Protein AF-0000000074125433 (afdb_homodimer)

Sequence (358 aa):
MEKQSGHEELYNIRRAKKTDCEEIVGMIRGMAVEEDMEDQFKMTAEVLMKDGFESDPPCFSSFVAETKKGNEVVAYTIFVMQYSTWNGKIIYLEDVFVKQNHRNRGLATKLIQKVNEFSVETGCQQFRLACLNWNKNAMRLYKNLGCRDLTEEEQWHMLRFDNDVMHNMYKESKHAEKNMEKQSGHEELYNIRRAKKTDCEEIVGMIRGMAVEEDMEDQFKMTAEVLMKDGFESDPPCFSSFVAETKKGNEVVAYTIFVMQYSTWNGKIIYLEDVFVKQNHRNRGLATKLIQKVNEFSVETGCQQFRLACLNWNKNAMRLYKNLGCRDLTEEEQWHMLRFDNDVMHNMYKESKHAEKN

Structure (mmCIF, N/CA/C/O backbone):
data_AF-0000000074125433-model_v1
#
loop_
_entity.id
_entity.type
_entity.pdbx_description
1 polymer 'Diamine acetyltransferase 2'
#
loop_
_atom_site.group_PDB
_atom_site.id
_atom_site.type_symbol
_atom_site.label_atom_id
_atom_site.label_alt_id
_atom_site.label_comp_id
_atom_site.label_asym_id
_atom_site.label_entity_id
_atom_site.label_seq_id
_atom_site.pdbx_PDB_ins_code
_atom_site.Cartn_x
_atom_site.Cartn_y
_atom_site.Cartn_z
_atom_site.occupancy
_atom_site.B_iso_or_equiv
_atom_site.auth_seq_id
_atom_site.auth_comp_id
_atom_site.auth_asym_id
_atom_site.auth_atom_id
_atom_site.pdbx_PDB_model_num
ATOM 1 N N . MET A 1 1 ? -20.125 19.953 22.891 1 29.53 1 MET A N 1
ATOM 2 C CA . MET A 1 1 ? -20.234 19.703 21.453 1 29.53 1 MET A CA 1
ATOM 3 C C . MET A 1 1 ? -19.969 20.984 20.656 1 29.53 1 MET A C 1
ATOM 5 O O . MET A 1 1 ? -20.203 21.031 19.438 1 29.53 1 MET A O 1
ATOM 9 N N . GLU A 1 2 ? -19.938 22.188 21.375 1 32.84 2 GLU A N 1
ATOM 10 C CA . GLU A 1 2 ? -19.734 23.578 21.031 1 32.84 2 GLU A CA 1
ATOM 11 C C . GLU A 1 2 ? -18.297 23.828 20.562 1 32.84 2 GLU A C 1
ATOM 13 O O . GLU A 1 2 ? -17.938 24.953 20.188 1 32.84 2 GLU A O 1
ATOM 18 N N . LYS A 1 3 ? -17.344 22.938 21.141 1 40 3 LYS A N 1
ATOM 19 C CA . LYS A 1 3 ? -15.914 23.25 21.141 1 40 3 LYS A CA 1
ATOM 20 C C . LYS A 1 3 ? -15.344 23.188 19.719 1 40 3 LYS A C 1
ATOM 22 O O 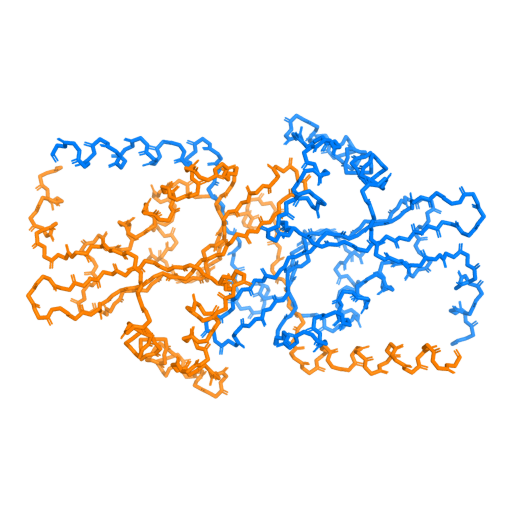. LYS A 1 3 ? -14.141 23.359 19.531 1 40 3 LYS A O 1
ATOM 27 N N . GLN A 1 4 ? -15.742 22.406 18.828 1 42.09 4 GLN A N 1
ATOM 28 C CA . GLN A 1 4 ? -15.203 22.188 17.5 1 42.09 4 GLN A CA 1
ATOM 29 C C . GLN A 1 4 ? -15.312 23.453 16.641 1 42.09 4 GLN A C 1
ATOM 31 O O . GLN A 1 4 ? -14.789 23.516 15.531 1 42.09 4 GLN A O 1
ATOM 36 N N . SER A 1 5 ? -16.109 24.375 16.922 1 44.81 5 SER A N 1
ATOM 37 C CA . SER A 1 5 ? -16.578 25.484 16.109 1 44.81 5 SER A CA 1
ATOM 38 C C . SER A 1 5 ? -15.492 26.531 15.922 1 44.81 5 SER A C 1
ATOM 40 O O . SER A 1 5 ? -15.406 27.172 14.875 1 44.81 5 SER A O 1
ATOM 42 N N . GLY A 1 6 ? -14.766 26.766 16.984 1 47.84 6 GLY A N 1
ATOM 43 C CA . GLY A 1 6 ? -13.977 27.984 16.969 1 47.84 6 GLY A CA 1
ATOM 44 C C . GLY A 1 6 ? -12.719 27.875 16.125 1 47.84 6 GLY A C 1
ATOM 45 O O . GLY A 1 6 ? -12.203 28.891 15.648 1 47.84 6 GLY A O 1
ATOM 46 N N . HIS A 1 7 ? -12.016 26.75 16.078 1 54.84 7 HIS A N 1
ATOM 47 C CA . HIS A 1 7 ? -10.734 26.641 15.391 1 54.84 7 HIS A CA 1
ATOM 48 C C . HIS A 1 7 ? -10.938 26.438 13.891 1 54.84 7 HIS A C 1
ATOM 50 O O . HIS A 1 7 ? -9.977 26.484 13.117 1 54.84 7 HIS A O 1
ATOM 56 N N . GLU A 1 8 ? -12.109 25.922 13.469 1 56.62 8 GLU A N 1
ATOM 57 C CA . GLU A 1 8 ? -12.383 25.719 12.047 1 56.62 8 GLU A CA 1
ATOM 58 C C . GLU A 1 8 ? -12.086 26.969 11.234 1 56.62 8 GLU A C 1
ATOM 60 O O . GLU A 1 8 ? -11.711 26.875 10.062 1 56.62 8 GLU A O 1
ATOM 65 N N . GLU A 1 9 ? -12 28 11.961 1 63.94 9 GLU A N 1
ATOM 66 C CA . GLU A 1 9 ? -11.828 29.281 11.281 1 63.94 9 GLU A CA 1
ATOM 67 C C . GLU A 1 9 ? -10.352 29.625 11.102 1 63.94 9 GLU A C 1
ATOM 69 O O . GLU A 1 9 ? -10.016 30.656 10.508 1 63.94 9 GLU A O 1
ATOM 74 N N . LEU A 1 10 ? -9.477 28.641 11.391 1 86.56 10 LEU A N 1
ATOM 75 C CA . LEU A 1 10 ? -8.086 29.078 11.414 1 86.56 10 LEU A CA 1
ATOM 76 C C . LEU A 1 10 ? -7.301 28.453 10.266 1 86.56 10 LEU A C 1
ATOM 78 O O . LEU A 1 10 ? -6.262 28.984 9.859 1 86.56 10 LEU A O 1
ATOM 82 N N . TYR A 1 11 ? -7.895 27.438 9.656 1 94.88 11 TYR A N 1
ATOM 83 C CA . TYR A 1 11 ? -7.117 26.703 8.656 1 94.88 11 TYR A CA 1
ATOM 84 C C . TYR A 1 11 ? -7.926 26.516 7.383 1 94.88 11 TYR A C 1
ATOM 86 O O . TYR A 1 11 ? -9.156 26.484 7.418 1 94.88 11 TYR A O 1
ATOM 94 N N . ASN A 1 12 ? -7.281 26.484 6.258 1 95.56 12 ASN A N 1
ATOM 95 C CA . ASN A 1 12 ? -7.836 26.094 4.969 1 95.56 12 ASN A CA 1
ATOM 96 C C . ASN A 1 12 ? -7.258 24.766 4.492 1 95.56 12 ASN A C 1
ATOM 98 O O . ASN A 1 12 ? -6.043 24.625 4.359 1 95.56 12 ASN A O 1
ATOM 102 N N . ILE A 1 13 ? -8.148 23.781 4.285 1 96.81 13 ILE A N 1
ATOM 103 C CA . ILE A 1 13 ? -7.715 22.484 3.762 1 96.81 13 ILE A CA 1
ATOM 104 C C . ILE A 1 13 ? -7.945 22.438 2.254 1 96.81 13 ILE A C 1
ATOM 106 O O . ILE A 1 13 ? -9.055 22.719 1.779 1 96.81 13 ILE A O 1
ATOM 110 N N . ARG A 1 14 ? -6.934 22.078 1.534 1 97.5 14 ARG A N 1
ATOM 111 C CA . ARG A 1 14 ? -7 22.062 0.077 1 9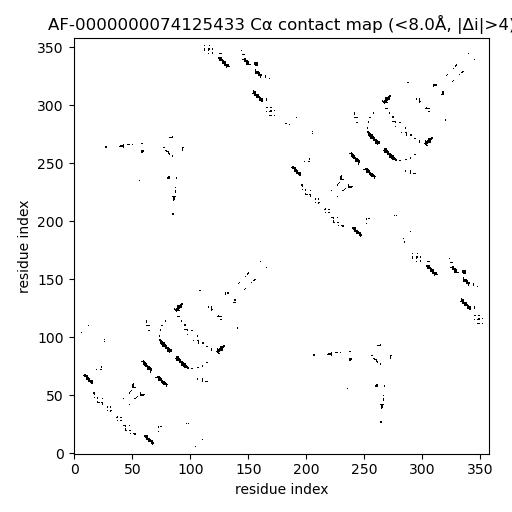7.5 14 ARG A CA 1
ATOM 112 C C . ARG A 1 14 ? -6.074 21 -0.504 1 97.5 14 ARG A C 1
ATOM 114 O O . ARG A 1 14 ? -5.23 20.453 0.205 1 97.5 14 ARG A O 1
ATOM 121 N N . ARG A 1 15 ? -6.266 20.719 -1.8 1 98.38 15 ARG A N 1
ATOM 122 C CA . ARG A 1 15 ? -5.297 19.875 -2.498 1 98.38 15 ARG A CA 1
ATOM 123 C C . ARG A 1 15 ? -3.916 20.516 -2.506 1 98.38 15 ARG A C 1
ATOM 125 O O . ARG A 1 15 ? -3.797 21.734 -2.643 1 98.38 15 ARG A O 1
ATOM 132 N N . ALA A 1 16 ? -2.943 19.719 -2.367 1 98.62 16 ALA A N 1
ATOM 133 C CA . ALA A 1 16 ? -1.576 20.219 -2.447 1 98.62 16 ALA A CA 1
ATOM 134 C C . ALA A 1 16 ? -1.232 20.656 -3.871 1 98.62 16 ALA A C 1
ATOM 136 O O . ALA A 1 16 ? -1.807 20.141 -4.836 1 98.62 16 ALA A O 1
ATOM 137 N N . LYS A 1 17 ? -0.364 21.625 -3.967 1 97.75 17 LYS A N 1
ATOM 138 C CA . LYS A 1 17 ? 0.191 22.062 -5.246 1 97.75 17 LYS A CA 1
ATOM 139 C C . LYS A 1 17 ? 1.713 21.953 -5.25 1 97.75 17 LYS A C 1
ATOM 141 O O . LYS A 1 17 ? 2.33 21.75 -4.203 1 97.75 17 LYS A O 1
ATOM 146 N N . LYS A 1 18 ? 2.221 22.047 -6.453 1 97.56 18 LYS A N 1
ATOM 147 C CA . LYS A 1 18 ? 3.66 21.922 -6.656 1 97.56 18 LYS A CA 1
ATOM 148 C C . LYS A 1 18 ? 4.434 22.875 -5.746 1 97.56 18 LYS A C 1
ATOM 150 O O . LYS A 1 18 ? 5.512 22.531 -5.254 1 97.56 18 LYS A O 1
ATOM 155 N N . THR A 1 19 ? 3.918 24 -5.465 1 97.12 19 THR A N 1
ATOM 156 C CA . THR A 1 19 ? 4.602 25.031 -4.691 1 97.12 19 THR A CA 1
ATOM 157 C C . THR A 1 19 ? 4.617 24.672 -3.209 1 97.12 19 THR A C 1
ATOM 159 O O . THR A 1 19 ? 5.328 25.297 -2.422 1 97.12 19 THR A O 1
ATOM 162 N N . ASP A 1 20 ? 3.889 23.656 -2.793 1 98.25 20 ASP A N 1
ATOM 163 C CA . ASP A 1 20 ? 3.84 23.25 -1.394 1 98.25 20 ASP A CA 1
ATOM 164 C C . ASP A 1 20 ? 4.965 22.281 -1.067 1 98.25 20 ASP A C 1
ATOM 166 O O . ASP A 1 20 ? 5.215 21.969 0.102 1 98.25 20 ASP A O 1
ATOM 170 N N . CYS A 1 21 ? 5.691 21.797 -2.088 1 98.25 21 CYS A N 1
ATOM 171 C CA . CYS A 1 21 ? 6.59 20.672 -1.929 1 98.25 21 CYS A CA 1
ATOM 172 C C . CYS A 1 21 ? 7.734 21 -0.981 1 98.25 21 CYS A C 1
ATOM 174 O O . CYS A 1 21 ? 8.164 20.156 -0.196 1 98.25 21 CYS A O 1
ATOM 176 N N . GLU A 1 22 ? 8.227 22.203 -0.999 1 97.94 22 GLU A N 1
ATOM 177 C CA . GLU A 1 22 ? 9.312 22.594 -0.099 1 97.94 22 GLU A CA 1
ATOM 178 C C . GLU A 1 22 ? 8.867 22.516 1.359 1 97.94 22 GLU A C 1
ATOM 180 O O . GLU A 1 22 ? 9.602 22.016 2.211 1 97.94 22 GLU A O 1
ATOM 185 N N . GLU A 1 23 ? 7.703 23.016 1.646 1 97.69 23 GLU A N 1
ATOM 186 C CA . GLU A 1 23 ? 7.195 23 3.014 1 97.69 23 GLU A CA 1
ATOM 187 C C . GLU A 1 23 ? 6.891 21.578 3.473 1 97.69 23 GLU A C 1
ATOM 189 O O . GLU A 1 23 ? 7.16 21.219 4.621 1 97.69 23 GLU A O 1
ATOM 194 N N . ILE A 1 24 ? 6.344 20.766 2.57 1 98.25 24 ILE A N 1
ATOM 195 C CA . ILE A 1 24 ? 6.027 19.391 2.898 1 98.25 24 ILE A CA 1
ATOM 196 C C . ILE A 1 24 ? 7.309 18.625 3.234 1 98.25 24 ILE A C 1
ATOM 198 O O . ILE A 1 24 ? 7.406 18 4.289 1 98.25 24 ILE A O 1
ATOM 202 N N . VAL A 1 25 ? 8.328 18.781 2.395 1 98 25 VAL A N 1
ATOM 203 C CA . VAL A 1 25 ? 9.578 18.078 2.613 1 98 25 VAL A CA 1
ATOM 204 C C . VAL A 1 25 ? 10.25 18.594 3.885 1 98 25 VAL A C 1
ATOM 206 O O . VAL A 1 25 ? 10.875 17.828 4.621 1 98 25 VAL A O 1
ATOM 209 N N . GLY A 1 26 ? 10.117 19.891 4.137 1 96.94 26 GLY A N 1
ATOM 210 C CA . GLY A 1 26 ? 10.633 20.453 5.379 1 96.94 26 GLY A CA 1
ATOM 211 C C . GLY A 1 26 ? 10.031 19.797 6.613 1 96.94 26 GLY A C 1
ATOM 212 O O . GLY A 1 26 ? 10.742 19.531 7.582 1 96.94 26 GLY A O 1
ATOM 213 N N . MET A 1 27 ? 8.781 19.547 6.602 1 97.19 27 MET A N 1
ATOM 214 C CA . MET A 1 27 ? 8.102 18.906 7.715 1 97.19 27 MET A CA 1
ATOM 215 C C . MET A 1 27 ? 8.539 17.438 7.844 1 97.19 27 MET A C 1
ATOM 217 O O . MET A 1 27 ? 8.781 16.953 8.953 1 97.19 27 MET A O 1
ATOM 221 N N . ILE A 1 28 ? 8.68 16.719 6.715 1 96.5 28 ILE A N 1
ATOM 222 C CA . ILE A 1 28 ? 9.125 15.336 6.73 1 96.5 28 ILE A CA 1
ATOM 223 C C . ILE A 1 28 ? 10.539 15.258 7.312 1 96.5 28 ILE A C 1
ATOM 225 O O . ILE A 1 28 ? 10.812 14.422 8.18 1 96.5 28 ILE A O 1
ATOM 229 N N . ARG A 1 29 ? 11.359 16.141 6.887 1 94.75 29 ARG A N 1
ATOM 230 C CA . ARG A 1 29 ? 12.734 16.188 7.363 1 94.75 29 ARG A CA 1
ATOM 231 C C . ARG A 1 29 ? 12.789 16.484 8.859 1 94.75 29 ARG A C 1
ATOM 233 O O . ARG A 1 29 ? 13.594 15.898 9.586 1 94.75 29 ARG A O 1
ATOM 240 N N . GLY A 1 30 ? 11.992 17.422 9.258 1 92.62 30 GLY A N 1
ATOM 241 C CA . GLY A 1 30 ? 11.93 17.75 10.68 1 92.62 30 GLY A CA 1
ATOM 242 C C . GLY A 1 30 ? 11.562 16.547 11.539 1 92.62 30 GLY A C 1
ATOM 243 O O . GLY A 1 30 ? 12.133 16.359 12.617 1 92.62 30 GLY A O 1
ATOM 244 N N . MET A 1 31 ? 10.625 15.75 11.07 1 90.12 31 MET A N 1
ATOM 245 C CA . MET A 1 31 ? 10.234 14.523 11.758 1 90.12 31 MET A CA 1
ATOM 246 C C . MET A 1 31 ? 11.398 13.539 11.82 1 90.12 31 MET A C 1
ATOM 248 O O . MET A 1 31 ? 11.656 12.938 12.859 1 90.12 31 MET A O 1
ATOM 252 N N . ALA A 1 32 ? 12.109 13.375 10.664 1 89.25 32 ALA A N 1
ATOM 253 C CA . ALA A 1 32 ? 13.25 12.461 10.586 1 89.25 32 ALA A CA 1
ATOM 254 C C . ALA A 1 32 ? 14.352 12.867 11.562 1 89.25 32 ALA A C 1
ATOM 256 O O . ALA A 1 32 ? 14.969 12.016 12.203 1 89.25 32 ALA A O 1
ATOM 257 N N . VAL A 1 33 ? 14.57 14.125 11.719 1 89.44 33 VAL A N 1
ATOM 258 C CA . VAL A 1 33 ? 15.602 14.664 12.602 1 89.44 33 VAL A CA 1
ATOM 259 C C . VAL A 1 33 ? 15.227 14.406 14.062 1 89.44 33 VAL A C 1
ATOM 261 O O . VAL A 1 33 ? 16.047 13.945 14.852 1 89.44 33 VAL A O 1
ATOM 264 N N . GLU A 1 34 ? 13.977 14.695 14.352 1 87.38 34 GLU A N 1
ATOM 265 C CA . GLU A 1 34 ? 13.492 14.484 15.719 1 87.38 34 GLU A CA 1
ATOM 266 C C . GLU A 1 34 ? 13.609 13.016 16.125 1 87.38 34 GLU A C 1
ATOM 268 O O . GLU A 1 34 ? 13.836 12.711 17.297 1 87.38 34 GLU A O 1
ATOM 273 N N . GLU A 1 35 ? 13.477 12.133 15.188 1 85.38 35 GLU A N 1
ATOM 274 C CA . GLU A 1 35 ? 13.5 10.695 15.469 1 85.38 35 GLU A CA 1
ATOM 275 C C . GLU A 1 35 ? 14.898 10.117 15.273 1 85.38 35 GLU A C 1
ATOM 277 O O . GLU A 1 35 ? 15.078 8.898 15.328 1 85.38 35 GLU A O 1
ATOM 282 N N . ASP A 1 36 ? 15.922 10.938 14.969 1 85.69 36 ASP A N 1
ATOM 283 C CA . ASP A 1 36 ? 17.312 10.555 14.742 1 85.69 36 ASP A CA 1
ATOM 284 C C . ASP A 1 36 ? 17.438 9.586 13.562 1 85.69 36 ASP A C 1
ATOM 286 O O . ASP A 1 36 ? 18.109 8.562 13.664 1 85.69 36 ASP A O 1
ATOM 290 N N . MET A 1 37 ? 16.641 9.82 12.547 1 85.38 37 MET A N 1
ATOM 291 C CA . MET A 1 37 ? 16.641 8.969 11.367 1 85.38 37 MET A CA 1
ATOM 292 C C . MET A 1 37 ? 16.969 9.773 10.109 1 85.38 37 MET A C 1
ATOM 294 O O . MET A 1 37 ? 16.547 9.422 9.016 1 85.38 37 MET A O 1
ATOM 298 N N . GLU A 1 38 ? 17.672 10.836 10.289 1 83.88 38 GLU A N 1
ATOM 299 C CA . GLU A 1 38 ? 17.953 11.727 9.172 1 83.88 38 GLU A CA 1
ATOM 300 C C . GLU A 1 38 ? 18.812 11.023 8.117 1 83.88 38 GLU A C 1
ATOM 302 O O . GLU A 1 38 ? 18.703 11.32 6.926 1 83.88 38 GLU A O 1
ATOM 307 N N . ASP A 1 39 ? 19.562 10.117 8.516 1 83.19 39 ASP A N 1
ATOM 308 C CA . ASP A 1 39 ? 20.453 9.406 7.602 1 83.19 39 ASP A CA 1
ATOM 309 C C . ASP A 1 39 ? 19.672 8.539 6.629 1 83.19 39 ASP A C 1
ATOM 311 O O . ASP A 1 39 ? 20.141 8.227 5.535 1 83.19 39 ASP A O 1
ATOM 315 N N . GLN A 1 40 ? 18.5 8.219 7.008 1 81.06 40 GLN A N 1
ATOM 316 C CA . GLN A 1 40 ? 17.672 7.348 6.188 1 81.06 40 GLN A CA 1
ATOM 317 C C . GLN A 1 40 ? 16.734 8.156 5.297 1 81.06 40 GLN A C 1
ATOM 319 O O . GLN A 1 40 ? 16.078 7.602 4.414 1 81.06 40 GLN A O 1
ATOM 324 N N . PHE A 1 41 ? 16.75 9.453 5.508 1 86.69 41 PHE A N 1
ATOM 325 C CA . PHE A 1 41 ? 15.859 10.352 4.773 1 86.69 41 PHE A CA 1
ATOM 326 C C . PHE A 1 41 ? 16.5 10.789 3.459 1 86.69 41 PHE A C 1
ATOM 328 O O . PHE A 1 41 ? 17.562 11.414 3.455 1 86.69 41 PHE A O 1
ATOM 335 N N . LYS A 1 42 ? 15.883 10.484 2.334 1 89.19 42 LYS A N 1
ATOM 336 C CA . LYS A 1 42 ? 16.484 10.734 1.031 1 89.19 42 LYS A CA 1
ATOM 337 C C . LYS A 1 42 ? 15.602 11.648 0.183 1 89.19 42 LYS A C 1
ATOM 339 O O . LYS A 1 42 ? 16.016 12.094 -0.89 1 89.19 42 LYS A O 1
ATOM 344 N N . MET A 1 43 ? 14.57 12.125 0.696 1 94.69 43 MET A N 1
ATOM 345 C CA . MET A 1 43 ? 13.602 12.875 -0.096 1 94.69 43 MET A CA 1
ATOM 346 C C . MET A 1 43 ? 14.031 14.336 -0.232 1 94.69 43 MET A C 1
ATOM 348 O O . MET A 1 43 ? 14.516 14.938 0.727 1 94.69 43 MET A O 1
ATOM 352 N N . THR A 1 44 ? 13.82 14.852 -1.427 1 96.06 44 THR A N 1
ATOM 353 C CA . THR A 1 44 ? 13.992 16.281 -1.687 1 96.06 44 THR A CA 1
ATOM 354 C C . THR A 1 44 ? 12.719 16.875 -2.271 1 96.06 44 THR A C 1
ATOM 356 O O . THR A 1 44 ? 11.852 16.156 -2.76 1 96.06 44 THR A O 1
ATOM 359 N N . ALA A 1 45 ? 12.688 18.172 -2.158 1 97.62 45 ALA A N 1
ATOM 360 C CA . ALA A 1 45 ? 11.539 18.859 -2.744 1 97.62 45 ALA A CA 1
ATOM 361 C C . ALA A 1 45 ? 11.445 18.594 -4.242 1 97.62 45 ALA A C 1
ATOM 363 O O . ALA A 1 45 ? 10.352 18.453 -4.793 1 97.62 45 ALA A O 1
ATOM 364 N N . GLU A 1 46 ? 12.523 18.469 -4.879 1 97.56 46 GLU A N 1
ATOM 365 C CA . GLU A 1 46 ? 12.562 18.234 -6.32 1 97.56 46 GLU A CA 1
ATOM 366 C C . GLU A 1 46 ? 11.977 16.875 -6.668 1 97.56 46 GLU A C 1
ATOM 368 O O . GLU A 1 46 ? 11.195 16.75 -7.617 1 97.56 46 GLU A O 1
ATOM 373 N N . VAL A 1 47 ? 12.328 15.914 -5.941 1 97.12 47 VAL A N 1
ATOM 374 C CA . VAL A 1 47 ? 11.836 14.562 -6.191 1 97.12 47 VAL A CA 1
ATOM 375 C C . VAL A 1 47 ? 10.336 14.5 -5.914 1 97.12 47 VAL A C 1
ATOM 377 O O . VAL A 1 47 ? 9.578 13.93 -6.703 1 97.12 47 VAL A O 1
ATOM 380 N N . LEU A 1 48 ? 9.953 15.117 -4.793 1 98.25 48 LEU A N 1
ATOM 381 C CA . LEU A 1 48 ? 8.539 15.141 -4.449 1 98.25 48 LEU A CA 1
ATOM 382 C C . LEU A 1 48 ? 7.727 15.844 -5.531 1 98.25 48 LEU A C 1
ATOM 384 O O . LEU A 1 48 ? 6.652 15.375 -5.918 1 98.25 48 LEU A O 1
ATOM 388 N N . MET A 1 49 ? 8.281 16.922 -5.988 1 98.19 49 MET A N 1
ATOM 389 C CA . MET A 1 49 ? 7.625 17.703 -7.031 1 98.19 49 MET A CA 1
ATOM 390 C C . MET A 1 49 ? 7.496 16.906 -8.32 1 98.19 49 MET A C 1
ATOM 392 O O . MET A 1 49 ? 6.422 16.859 -8.93 1 98.19 49 MET A O 1
ATOM 396 N N . LYS A 1 50 ? 8.5 16.312 -8.703 1 97.69 50 LYS A N 1
ATOM 397 C CA . LYS A 1 50 ? 8.508 15.5 -9.922 1 97.69 50 LYS A CA 1
ATOM 398 C C . LYS A 1 50 ? 7.512 14.352 -9.828 1 97.69 50 LYS A C 1
ATOM 400 O O . LYS A 1 50 ? 6.695 14.156 -10.734 1 97.69 50 LYS A O 1
ATOM 405 N N . ASP A 1 51 ? 7.547 13.648 -8.773 1 97.62 51 ASP A N 1
ATOM 406 C CA . ASP A 1 51 ? 6.73 12.445 -8.602 1 97.62 51 ASP A CA 1
ATOM 407 C C . ASP A 1 51 ? 5.258 12.805 -8.422 1 97.62 51 ASP A C 1
ATOM 409 O O . ASP A 1 51 ? 4.379 12.102 -8.922 1 97.62 51 ASP A O 1
ATOM 413 N N . GLY A 1 52 ? 5.004 13.852 -7.742 1 98 52 GLY A N 1
ATOM 414 C CA . GLY A 1 52 ? 3.637 14.156 -7.355 1 98 52 GLY A CA 1
ATOM 415 C C . GLY A 1 52 ? 2.938 15.094 -8.32 1 98 52 GLY A C 1
ATOM 416 O O . GLY A 1 52 ? 1.708 15.086 -8.422 1 98 52 GLY A O 1
ATOM 417 N N . PHE A 1 53 ? 3.76 15.922 -9.078 1 98.19 53 PHE A N 1
ATOM 418 C CA . PHE A 1 53 ? 3.088 17.016 -9.766 1 98.19 53 PHE A CA 1
ATOM 419 C C . PHE A 1 53 ? 3.576 17.141 -11.203 1 98.19 53 PHE A C 1
ATOM 421 O O . PHE A 1 53 ? 3.008 17.891 -12 1 98.19 53 PHE A O 1
ATOM 428 N N . GLU A 1 54 ? 4.555 16.406 -11.523 1 97.38 54 GLU A N 1
ATOM 429 C CA . GLU A 1 54 ? 5.07 16.484 -12.891 1 97.38 54 GLU A CA 1
ATOM 430 C C . GLU A 1 54 ? 4.98 15.125 -13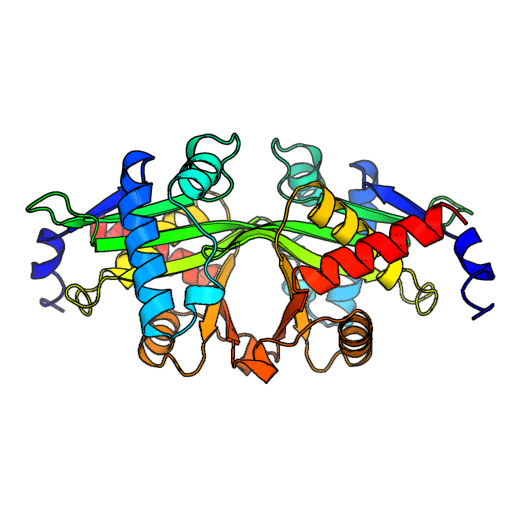.578 1 97.38 54 GLU A C 1
ATOM 432 O O . GLU A 1 54 ? 5.348 14.992 -14.75 1 97.38 54 GLU A O 1
ATOM 437 N N . SER A 1 55 ? 4.625 14.164 -12.898 1 95.38 55 SER A N 1
ATOM 438 C CA . SER A 1 55 ? 4.383 12.844 -13.469 1 95.38 55 SER A CA 1
ATOM 439 C C . SER A 1 55 ? 2.908 12.648 -13.805 1 95.38 55 SER A C 1
ATOM 441 O O . SER A 1 55 ? 2.035 13.203 -13.133 1 95.38 55 SER A O 1
ATOM 443 N N . ASP A 1 56 ? 2.67 11.859 -14.867 1 93.88 56 ASP A N 1
ATOM 444 C CA . ASP A 1 56 ? 1.311 11.516 -15.273 1 93.88 56 ASP A CA 1
ATOM 445 C C . ASP A 1 56 ? 1.171 10.016 -15.508 1 93.88 56 ASP A C 1
ATOM 447 O O . ASP A 1 56 ? 1.744 9.477 -16.453 1 93.88 56 ASP A O 1
ATOM 451 N N . PRO A 1 57 ? 0.395 9.352 -14.734 1 94.69 57 PRO A N 1
ATOM 452 C CA . PRO A 1 57 ? -0.315 9.867 -13.562 1 94.69 57 PRO A CA 1
ATOM 453 C C . PRO A 1 57 ? 0.622 10.203 -12.406 1 94.69 57 PRO A C 1
ATOM 455 O O . PRO A 1 57 ? 1.764 9.734 -12.375 1 94.69 57 PRO A O 1
ATOM 458 N N . PRO A 1 58 ? 0.149 11.07 -11.438 1 97.38 58 PRO A N 1
ATOM 459 C CA . PRO A 1 58 ? 0.979 11.336 -10.266 1 97.38 58 PRO A CA 1
ATOM 460 C C . PRO A 1 58 ? 1.239 10.086 -9.422 1 97.38 58 PRO A C 1
ATOM 462 O O . PRO A 1 58 ? 0.365 9.227 -9.312 1 97.38 58 PRO A O 1
ATOM 465 N N . CYS A 1 59 ? 2.387 10.07 -8.75 1 97.62 59 CYS A N 1
ATOM 466 C CA . CYS A 1 59 ? 2.773 8.914 -7.945 1 97.62 59 CYS A CA 1
ATOM 467 C C . CYS A 1 59 ? 2.039 8.906 -6.613 1 97.62 59 CYS A C 1
ATOM 469 O O . CYS A 1 59 ? 2.002 7.879 -5.926 1 97.62 59 CYS A O 1
ATOM 471 N N . PHE A 1 60 ? 1.526 10.07 -6.281 1 98.5 60 PHE A N 1
ATOM 472 C CA . PHE A 1 60 ? 0.763 10.188 -5.047 1 98.5 60 PHE A CA 1
ATOM 473 C C . PHE A 1 60 ? -0.201 11.367 -5.117 1 98.5 60 PHE A C 1
ATOM 475 O O . PHE A 1 60 ? -0.133 12.172 -6.043 1 98.5 60 PHE A O 1
ATOM 482 N N . SER A 1 61 ? -1.114 11.414 -4.168 1 98.5 61 SER A N 1
ATOM 483 C CA . SER A 1 61 ? -1.979 12.57 -3.938 1 98.5 61 SER A CA 1
ATOM 484 C C . SER A 1 61 ? -1.759 13.156 -2.549 1 98.5 61 SER A C 1
ATOM 486 O O . SER A 1 61 ? -1.117 12.531 -1.7 1 98.5 61 SER A O 1
ATOM 488 N N . SER A 1 62 ? -2.217 14.422 -2.41 1 98.81 62 SER A N 1
ATOM 489 C CA . SER A 1 62 ? -1.927 15.094 -1.15 1 98.81 62 SER A CA 1
ATOM 490 C C . SER A 1 62 ? -2.928 16.219 -0.882 1 98.81 62 SER A C 1
ATOM 492 O O . SER A 1 62 ? -3.305 16.953 -1.798 1 98.81 62 SER A O 1
ATOM 494 N N . PHE A 1 63 ? -3.387 16.25 0.359 1 98.81 63 PHE A N 1
ATOM 495 C CA . PHE A 1 63 ? -4.043 17.422 0.906 1 98.81 63 PHE A CA 1
ATOM 496 C C . PHE A 1 63 ? -3.133 18.141 1.898 1 98.81 63 PHE A C 1
ATOM 498 O O . PHE A 1 63 ? -2.312 17.5 2.564 1 98.81 63 PHE A O 1
ATOM 505 N N . VAL A 1 64 ? -3.318 19.469 2.002 1 98.62 64 VAL A N 1
ATOM 506 C CA . VAL A 1 64 ? -2.588 20.25 2.994 1 98.62 64 VAL A CA 1
ATOM 507 C C . VAL A 1 64 ? -3.557 21.141 3.766 1 98.62 64 VAL A C 1
ATOM 509 O O . VAL A 1 64 ? -4.672 21.406 3.305 1 98.62 64 VAL A O 1
ATOM 512 N N . ALA A 1 65 ? -3.129 21.484 4.957 1 98.12 65 ALA A N 1
ATOM 513 C CA . ALA A 1 65 ? -3.773 22.547 5.723 1 98.12 65 ALA A CA 1
ATOM 514 C C . ALA A 1 65 ? -2.873 23.766 5.82 1 98.12 65 ALA A C 1
ATOM 516 O O . ALA A 1 65 ? -1.695 23.656 6.172 1 98.12 65 ALA A O 1
ATOM 517 N N . GLU A 1 66 ? -3.395 24.875 5.477 1 97.31 66 GLU A N 1
ATOM 518 C CA . GLU A 1 66 ? -2.666 26.125 5.609 1 97.31 66 GLU A CA 1
ATOM 519 C C . GLU A 1 66 ? -3.377 27.078 6.566 1 97.31 66 GLU A C 1
ATOM 521 O O . GLU A 1 66 ? -4.605 27.062 6.672 1 97.31 66 GLU A O 1
ATOM 526 N N . THR A 1 67 ? -2.537 27.906 7.266 1 95.38 67 THR A N 1
ATOM 527 C CA . THR A 1 67 ? -3.123 28.922 8.117 1 95.38 67 THR A CA 1
ATOM 528 C C . THR A 1 67 ? -3.799 30 7.285 1 95.38 67 THR A C 1
ATOM 530 O O . THR A 1 67 ? -3.287 30.391 6.23 1 95.38 67 THR A O 1
ATOM 533 N N . LYS A 1 68 ? -4.961 30.344 7.746 1 90.94 68 LYS A N 1
ATOM 534 C CA . LYS A 1 68 ? -5.66 31.391 7.02 1 90.94 68 LYS A CA 1
ATOM 535 C C . LYS A 1 68 ? -4.871 32.688 7.059 1 90.94 68 LYS A C 1
ATOM 537 O O . LYS A 1 68 ? -4.82 33.438 6.066 1 90.94 68 LYS A O 1
ATOM 542 N N . LYS A 1 69 ? -4.297 32.812 8.234 1 84.56 69 LYS A N 1
ATOM 543 C CA . LYS A 1 69 ? -3.434 34 8.383 1 84.56 69 LYS A CA 1
ATOM 544 C C . LYS A 1 69 ? -1.995 33.656 7.992 1 84.56 69 LYS A C 1
ATOM 546 O O . LYS A 1 69 ? -1.392 32.75 8.555 1 84.56 69 LYS A O 1
ATOM 551 N N . GLY A 1 70 ? -1.38 34.062 6.789 1 83.25 70 GLY A N 1
ATOM 552 C CA . GLY A 1 70 ? 0.014 33.875 6.418 1 83.25 70 GLY A CA 1
ATOM 553 C C . GLY A 1 70 ? 0.203 32.906 5.277 1 83.25 70 GLY A C 1
ATOM 554 O O . GLY A 1 70 ? 1.274 32.844 4.672 1 83.25 70 GLY A O 1
ATOM 555 N N . ASN A 1 71 ? -0.718 32 5.145 1 87.19 71 ASN A N 1
ATOM 556 C CA . ASN A 1 71 ? -0.693 31.047 4.039 1 87.19 71 ASN A CA 1
ATOM 557 C C . ASN A 1 71 ? 0.439 30.047 4.199 1 87.19 71 ASN A C 1
ATOM 559 O O . ASN A 1 71 ? 1.114 29.703 3.227 1 87.19 71 ASN A O 1
ATOM 563 N N . GLU A 1 72 ? 0.703 29.719 5.469 1 94.06 72 GLU A N 1
ATOM 564 C CA . GLU A 1 72 ? 1.725 28.719 5.777 1 94.06 72 GLU A CA 1
ATOM 565 C C . GLU A 1 72 ? 1.126 27.312 5.84 1 94.06 72 GLU A C 1
ATOM 567 O O . GLU A 1 72 ? 0.111 27.094 6.504 1 94.06 72 GLU A O 1
ATOM 572 N N . VAL A 1 73 ? 1.745 26.406 5.113 1 97.81 73 VAL A N 1
ATOM 573 C CA . VAL A 1 73 ? 1.326 25.016 5.199 1 97.81 73 VAL A CA 1
ATOM 574 C C . VAL A 1 73 ? 1.808 24.406 6.52 1 97.81 73 VAL A C 1
ATOM 576 O O . VAL A 1 73 ? 3.008 24.406 6.809 1 97.81 73 VAL A O 1
ATOM 579 N N . VAL A 1 74 ? 0.855 23.891 7.328 1 97.56 74 VAL A N 1
ATOM 580 C CA . VAL A 1 74 ? 1.213 23.469 8.68 1 97.56 74 VAL A CA 1
ATOM 581 C C . VAL A 1 74 ? 0.9 21.984 8.852 1 97.56 74 VAL A C 1
ATOM 583 O O . VAL A 1 74 ? 1.198 21.391 9.891 1 97.56 74 VAL A O 1
ATOM 586 N N . ALA A 1 75 ? 0.271 21.359 7.863 1 98.44 75 ALA A N 1
ATOM 587 C CA . ALA A 1 75 ? -0.07 19.938 7.883 1 98.44 75 ALA A CA 1
ATOM 588 C C . ALA A 1 75 ? -0.206 19.391 6.465 1 98.44 75 ALA A C 1
ATOM 590 O O . ALA A 1 75 ? -0.453 20.141 5.52 1 98.44 75 ALA A O 1
ATOM 591 N N . TYR A 1 76 ? 0.014 18.062 6.324 1 98.75 76 TYR A N 1
ATOM 592 C CA . TYR A 1 76 ? -0.118 17.453 5 1 98.75 76 TYR A CA 1
ATOM 593 C C . TYR A 1 76 ? -0.526 15.992 5.105 1 98.75 76 TYR A C 1
ATOM 595 O O . TYR A 1 76 ? -0.451 15.398 6.184 1 98.75 76 TYR A O 1
ATOM 603 N N . THR A 1 77 ? -0.996 15.484 4.031 1 98.81 77 THR A N 1
ATOM 604 C CA . THR A 1 77 ? -1.146 14.055 3.812 1 98.81 77 THR A CA 1
ATOM 605 C C . THR A 1 77 ? -0.403 13.617 2.551 1 98.81 77 THR A C 1
ATOM 607 O O . THR A 1 77 ? -0.158 14.43 1.657 1 98.81 77 THR A O 1
ATOM 610 N N . ILE A 1 78 ? -0.009 12.43 2.49 1 98.75 78 ILE A N 1
ATOM 611 C CA . ILE A 1 78 ? 0.416 11.719 1.289 1 98.75 78 ILE A CA 1
ATOM 612 C C . ILE A 1 78 ? -0.29 10.359 1.213 1 98.75 78 ILE A C 1
ATOM 614 O O . ILE A 1 78 ? -0.224 9.57 2.154 1 98.75 78 ILE A O 1
ATOM 618 N N . PHE A 1 79 ? -0.985 10.141 0.106 1 98.81 79 PHE A N 1
ATOM 619 C CA . PHE A 1 79 ? -1.73 8.898 -0.028 1 98.81 79 PHE A CA 1
ATOM 620 C C . PHE A 1 79 ? -1.744 8.43 -1.479 1 98.81 79 PHE A C 1
ATOM 622 O O . PHE A 1 79 ? -1.493 9.219 -2.393 1 98.81 79 PHE A O 1
ATOM 629 N N . VAL A 1 80 ? -1.975 7.145 -1.656 1 98.56 80 VAL A N 1
ATOM 630 C CA . VAL A 1 80 ? -1.939 6.535 -2.982 1 98.56 80 VAL A CA 1
ATOM 631 C C . VAL A 1 80 ? -3.115 5.574 -3.141 1 98.56 80 VAL A C 1
ATOM 633 O O . VAL A 1 80 ? -3.684 5.113 -2.148 1 98.56 80 VAL A O 1
ATOM 636 N N . MET A 1 81 ? -3.502 5.387 -4.41 1 97.31 81 MET A N 1
ATOM 637 C CA . MET A 1 81 ? -4.438 4.309 -4.711 1 97.31 81 MET A CA 1
ATOM 638 C C . MET A 1 81 ? -3.729 2.959 -4.727 1 97.31 81 MET A C 1
ATOM 640 O O . MET A 1 81 ? -2.627 2.838 -5.262 1 97.31 81 MET A O 1
ATOM 644 N N . GLN A 1 82 ? -4.293 2.027 -4.078 1 97.88 82 GLN A N 1
ATOM 645 C CA . GLN A 1 82 ? -3.84 0.64 -4.047 1 97.88 82 GLN A CA 1
ATOM 646 C C . GLN A 1 82 ? -4.938 -0.307 -4.527 1 97.88 82 GLN A C 1
ATOM 648 O O . GLN A 1 82 ? -5.898 0.123 -5.164 1 97.88 82 GLN A O 1
ATOM 653 N N . TYR A 1 83 ? -4.652 -1.617 -4.41 1 98.25 83 TYR A N 1
ATOM 654 C CA . TYR A 1 83 ? -5.609 -2.576 -4.949 1 98.25 83 TYR A CA 1
ATOM 655 C C . TYR A 1 83 ? -5.719 -3.801 -4.047 1 98.25 83 TYR A C 1
ATOM 657 O O . TYR A 1 83 ? -4.711 -4.316 -3.564 1 98.25 83 TYR A O 1
ATOM 665 N N . SER A 1 84 ? -6.887 -4.188 -3.756 1 97.06 84 SER A N 1
ATOM 666 C CA . SER A 1 84 ? -7.227 -5.414 -3.037 1 97.06 84 SER A CA 1
ATOM 667 C C . SER A 1 84 ? -7.746 -6.488 -3.986 1 97.06 84 SER A C 1
ATOM 669 O O . SER A 1 84 ? -8.609 -6.215 -4.824 1 97.06 84 SER A O 1
ATOM 671 N N . THR A 1 85 ? -7.223 -7.668 -3.863 1 96.12 85 THR A N 1
ATOM 672 C CA . THR A 1 85 ? -7.691 -8.758 -4.707 1 96.12 85 THR A CA 1
ATOM 673 C C . THR A 1 85 ? -9.102 -9.195 -4.301 1 96.12 85 THR A C 1
ATOM 675 O O . THR A 1 85 ? -9.773 -9.906 -5.051 1 96.12 85 THR A O 1
ATOM 678 N N . TRP A 1 86 ? -9.539 -8.719 -3.168 1 93.38 86 TRP A N 1
ATOM 679 C CA . TRP A 1 86 ? -10.852 -9.102 -2.666 1 93.38 86 TRP A CA 1
ATOM 680 C C . TRP A 1 86 ? -11.898 -8.039 -3.01 1 93.38 86 TRP A C 1
ATOM 682 O O . TRP A 1 86 ? -13.039 -8.367 -3.33 1 93.38 86 TRP A O 1
ATOM 692 N N . ASN A 1 87 ? -11.406 -6.73 -3.006 1 92.5 87 ASN A N 1
ATOM 693 C CA . ASN A 1 87 ? -12.414 -5.672 -2.961 1 92.5 87 ASN A CA 1
ATOM 694 C C . ASN A 1 87 ? -12.203 -4.648 -4.074 1 92.5 87 ASN A C 1
ATOM 696 O O . ASN A 1 87 ? -13.055 -3.789 -4.301 1 92.5 87 ASN A O 1
ATOM 700 N N . GLY A 1 88 ? -11.039 -4.762 -4.746 1 96.38 88 GLY A N 1
ATOM 701 C CA . GLY A 1 88 ? -10.758 -3.797 -5.797 1 96.38 88 GLY A CA 1
ATOM 702 C C . GLY A 1 88 ? -9.945 -2.611 -5.316 1 96.38 88 GLY A C 1
ATOM 703 O O . GLY A 1 88 ? -8.969 -2.779 -4.582 1 96.38 88 GLY A O 1
ATOM 704 N N . LYS A 1 89 ? -10.352 -1.395 -5.73 1 97.56 89 LYS A N 1
ATOM 705 C CA . LYS A 1 89 ? -9.594 -0.182 -5.441 1 97.56 89 LYS A CA 1
ATOM 706 C C . LYS A 1 89 ? -9.672 0.171 -3.957 1 97.56 89 LYS A C 1
ATOM 708 O O . LYS A 1 89 ? -10.734 0.084 -3.346 1 97.56 89 LYS A O 1
ATOM 713 N N . ILE A 1 90 ? -8.547 0.541 -3.43 1 98.25 90 ILE A N 1
ATOM 714 C CA . ILE A 1 90 ? -8.492 1.021 -2.053 1 98.25 90 ILE A CA 1
ATOM 715 C C . ILE A 1 90 ? -7.559 2.225 -1.963 1 98.25 90 ILE A C 1
ATOM 717 O O . ILE A 1 90 ? -6.824 2.52 -2.908 1 98.25 90 ILE A O 1
ATOM 721 N N . ILE A 1 91 ? -7.66 2.928 -0.884 1 98.5 91 ILE A N 1
ATOM 722 C CA . ILE A 1 91 ? -6.723 4.02 -0.638 1 98.5 91 ILE A CA 1
ATOM 723 C C . ILE A 1 91 ? -5.766 3.635 0.489 1 98.5 91 ILE A C 1
ATOM 725 O O . ILE A 1 91 ? -6.152 2.936 1.429 1 98.5 91 ILE A O 1
ATOM 729 N N . TYR A 1 92 ? -4.527 4.023 0.327 1 98.88 92 TYR A N 1
ATOM 730 C CA . TYR A 1 92 ? -3.529 3.865 1.38 1 98.88 92 TYR A CA 1
ATOM 731 C C . TYR A 1 92 ? -2.965 5.219 1.801 1 98.88 92 TYR A C 1
ATOM 733 O O . TYR A 1 92 ? -2.404 5.945 0.979 1 98.88 92 TYR A O 1
ATOM 741 N N . LEU A 1 93 ? -3.117 5.566 3.062 1 98.88 93 LEU A N 1
ATOM 742 C CA . LEU A 1 93 ? -2.553 6.789 3.621 1 98.88 93 LEU A CA 1
ATOM 743 C C . LEU A 1 93 ? -1.13 6.555 4.117 1 98.88 93 LEU A C 1
ATOM 745 O O . LEU A 1 93 ? -0.926 5.938 5.164 1 98.88 93 LEU A O 1
ATOM 749 N N . GLU A 1 94 ? -0.168 7.078 3.4 1 98.31 94 GLU A N 1
ATOM 750 C CA . GLU A 1 94 ? 1.237 6.918 3.762 1 98.31 94 GLU A CA 1
ATOM 751 C C . GLU A 1 94 ? 1.61 7.816 4.938 1 98.31 94 GLU A C 1
ATOM 753 O O . GLU A 1 94 ? 2.369 7.406 5.82 1 98.31 94 GLU A O 1
ATOM 758 N N . ASP A 1 95 ? 1.06 9.062 4.879 1 97.81 95 ASP A N 1
ATOM 759 C CA . ASP A 1 95 ? 1.447 10.008 5.918 1 97.81 95 ASP A CA 1
ATOM 760 C C . ASP A 1 95 ? 0.323 11 6.199 1 97.81 95 ASP A C 1
ATOM 762 O O . ASP A 1 95 ? -0.358 11.453 5.277 1 97.81 95 ASP A O 1
ATOM 766 N N . VAL A 1 96 ? 0.143 11.289 7.41 1 98.06 96 VAL A N 1
ATOM 767 C CA . VAL A 1 96 ? -0.589 12.453 7.906 1 98.06 96 VAL A CA 1
ATOM 768 C C . VAL A 1 96 ? 0.204 13.125 9.023 1 98.06 96 VAL A C 1
ATOM 770 O O . VAL A 1 96 ? 0.577 12.477 10.008 1 98.06 96 VAL A O 1
ATOM 773 N N . PHE A 1 97 ? 0.538 14.391 8.797 1 97.69 97 PHE A N 1
ATOM 774 C CA . PHE A 1 97 ? 1.42 15.102 9.719 1 97.69 97 PHE A CA 1
ATOM 775 C C . PHE A 1 97 ? 0.894 16.5 10 1 97.69 97 PHE A C 1
ATOM 777 O O . PHE A 1 97 ? 0.409 17.188 9.094 1 97.69 97 PHE A O 1
ATOM 784 N N . VAL A 1 98 ? 0.935 16.844 11.242 1 97.25 98 VAL A N 1
ATOM 785 C CA . VAL A 1 98 ? 0.606 18.188 11.695 1 97.25 98 VAL A CA 1
ATOM 786 C C . VAL A 1 98 ? 1.767 18.766 12.516 1 97.25 98 VAL A C 1
ATOM 788 O O . VAL A 1 98 ? 2.266 18.109 13.43 1 97.25 98 VAL A O 1
ATOM 791 N N . LYS A 1 99 ? 2.203 20 12.18 1 96.5 99 LYS A N 1
ATOM 792 C CA . LYS A 1 99 ? 3.23 20.672 12.984 1 96.5 99 LYS A CA 1
ATOM 793 C C . LYS A 1 99 ? 2.846 20.688 14.461 1 96.5 99 LYS A C 1
ATOM 795 O O . LYS A 1 99 ? 1.682 20.906 14.797 1 96.5 99 LYS A O 1
ATOM 800 N N . GLN A 1 100 ? 3.824 20.594 15.242 1 94.12 100 GLN A N 1
ATOM 801 C CA . GLN A 1 100 ? 3.635 20.422 16.688 1 94.12 100 GLN A CA 1
ATOM 802 C C . GLN A 1 100 ? 2.771 21.547 17.25 1 94.12 100 GLN A C 1
ATOM 804 O O . GLN A 1 100 ? 1.838 21.281 18.016 1 94.12 100 GLN A O 1
ATOM 809 N N . ASN A 1 101 ? 2.998 22.781 16.875 1 93.81 101 ASN A N 1
ATOM 810 C CA . ASN A 1 101 ? 2.316 23.938 17.438 1 93.81 101 ASN A CA 1
ATOM 811 C C . ASN A 1 101 ? 0.882 24.047 16.922 1 93.81 101 ASN A C 1
ATOM 813 O O . ASN A 1 101 ? 0.118 24.906 17.391 1 93.81 101 ASN A O 1
ATOM 817 N N . HIS A 1 102 ? 0.507 23.188 16.047 1 95.38 102 HIS A N 1
ATOM 818 C CA . HIS A 1 102 ? -0.832 23.25 15.477 1 95.38 102 HIS A CA 1
ATOM 819 C C . HIS A 1 102 ? -1.618 21.984 15.773 1 95.38 102 HIS A C 1
ATOM 821 O O . HIS A 1 102 ? -2.684 21.75 15.195 1 95.38 102 HIS A O 1
ATOM 827 N N . ARG A 1 103 ? -1.122 21.156 16.656 1 94.25 103 ARG A N 1
ATOM 828 C CA . ARG A 1 103 ? -1.769 19.906 17.016 1 94.25 103 ARG A CA 1
ATOM 829 C C . ARG A 1 103 ? -2.893 20.125 18.016 1 94.25 103 ARG A C 1
ATOM 831 O O . ARG A 1 103 ? -3.082 21.25 18.5 1 94.25 103 ARG A O 1
ATOM 838 N N . ASN A 1 104 ? -3.703 19.172 18.156 1 92.44 104 ASN A N 1
ATOM 839 C CA . ASN A 1 104 ? -4.828 19.172 19.078 1 92.44 104 ASN A CA 1
ATOM 840 C C . ASN A 1 104 ? -5.879 20.203 18.688 1 92.44 104 ASN A C 1
ATOM 842 O O . ASN A 1 104 ? -6.484 20.844 19.547 1 92.44 104 ASN A O 1
ATOM 846 N N . ARG A 1 105 ? -5.938 20.422 17.422 1 92.5 105 ARG A N 1
ATOM 847 C CA . ARG A 1 105 ? -6.93 21.344 16.891 1 92.5 105 ARG A CA 1
ATOM 848 C C . ARG A 1 105 ? -7.824 20.656 15.859 1 92.5 105 ARG A C 1
ATOM 850 O O . ARG A 1 105 ? -8.516 21.328 15.086 1 92.5 105 ARG A O 1
ATOM 857 N N . GLY A 1 106 ? -7.688 19.344 15.719 1 94.19 106 GLY A N 1
ATOM 858 C CA . GLY A 1 106 ? -8.57 18.562 14.859 1 94.19 106 GLY A CA 1
ATOM 859 C C . GLY A 1 106 ? -8.102 18.5 13.422 1 94.19 106 GLY A C 1
ATOM 860 O O . GLY A 1 106 ? -8.812 18 12.547 1 94.19 106 GLY A O 1
ATOM 861 N N . LEU A 1 107 ? -6.934 18.969 13.133 1 96.38 107 LEU A N 1
ATOM 862 C CA . LEU A 1 107 ? -6.438 19.062 11.766 1 96.38 107 LEU A CA 1
ATOM 863 C C . LEU A 1 107 ? -6.215 17.672 11.172 1 96.38 107 LEU A C 1
ATOM 865 O O . LEU A 1 107 ? -6.562 17.422 10.023 1 96.38 107 LEU A O 1
ATOM 869 N N . ALA A 1 108 ? -5.68 16.781 11.961 1 97.62 108 ALA A N 1
ATOM 870 C CA . ALA A 1 108 ? -5.445 15.422 11.469 1 97.62 108 ALA A CA 1
ATOM 871 C C . ALA A 1 108 ? -6.758 14.742 11.078 1 97.62 108 ALA A C 1
ATOM 873 O O . ALA A 1 108 ? -6.859 14.141 10.008 1 97.62 108 ALA A O 1
ATOM 874 N N . THR A 1 109 ? -7.711 14.883 11.969 1 97.19 109 THR A N 1
ATOM 875 C CA . THR A 1 109 ? -9.031 14.32 11.711 1 97.19 109 THR A CA 1
ATOM 876 C C . THR A 1 109 ? -9.617 14.875 10.414 1 97.19 109 THR A C 1
ATOM 878 O O . THR A 1 109 ? -10.086 14.117 9.562 1 97.19 109 THR A O 1
ATOM 881 N N . LYS A 1 110 ? -9.531 16.156 10.219 1 96.69 110 LYS A N 1
ATOM 882 C CA . LYS A 1 110 ? -10.07 16.797 9.031 1 96.69 110 LYS A CA 1
ATOM 883 C C . LYS A 1 110 ? -9.352 16.344 7.773 1 96.69 110 LYS A C 1
ATOM 885 O O . LYS A 1 110 ? -9.977 16.125 6.73 1 96.69 110 LYS A O 1
ATOM 890 N N . LEU A 1 111 ? -8.07 16.203 7.875 1 98.38 111 LEU A N 1
ATOM 891 C CA . LEU A 1 111 ? -7.285 15.734 6.738 1 98.38 111 LEU A CA 1
ATOM 892 C C . LEU A 1 111 ? -7.641 14.297 6.375 1 98.38 111 LEU A C 1
ATOM 894 O O . LEU A 1 111 ? -7.805 13.977 5.195 1 98.38 111 LEU A O 1
ATOM 898 N N . ILE A 1 112 ? -7.789 13.445 7.344 1 98.56 112 ILE A N 1
ATOM 899 C CA . ILE A 1 112 ? -8.164 12.055 7.117 1 98.56 112 ILE A CA 1
ATOM 900 C C . ILE A 1 112 ? -9.555 11.984 6.496 1 98.56 112 ILE A C 1
ATOM 902 O O . ILE A 1 112 ? -9.797 11.188 5.586 1 98.56 112 ILE A O 1
ATOM 906 N N . GLN A 1 113 ? -10.43 12.828 6.953 1 98.25 113 GLN A N 1
ATOM 907 C CA . GLN A 1 113 ? -11.773 12.898 6.391 1 98.25 113 GLN A CA 1
ATOM 908 C C . GLN A 1 113 ? -11.734 13.312 4.922 1 98.25 113 GLN A C 1
ATOM 910 O O . GLN A 1 113 ? -12.492 12.789 4.102 1 98.25 113 GLN A O 1
ATOM 915 N N . LYS A 1 114 ? -10.883 14.234 4.59 1 98.38 114 LYS A N 1
ATOM 916 C CA . LYS A 1 114 ? -10.758 14.664 3.197 1 98.38 114 LYS A CA 1
ATOM 917 C C . LYS A 1 114 ? -10.234 13.523 2.322 1 98.38 114 LYS A C 1
ATOM 919 O O . LYS A 1 114 ? -10.695 13.336 1.197 1 98.38 114 LYS A O 1
ATOM 924 N N . VAL A 1 115 ? -9.242 12.781 2.816 1 98.81 115 VAL A N 1
ATOM 925 C CA . VAL A 1 115 ? -8.734 11.625 2.084 1 98.81 115 VAL A CA 1
ATOM 926 C C . VAL A 1 115 ? -9.852 10.594 1.917 1 98.81 115 VAL A C 1
ATOM 928 O O . VAL A 1 115 ? -10 10 0.847 1 98.81 115 VAL A O 1
ATOM 931 N N . ASN A 1 116 ? -10.602 10.414 2.969 1 98.81 116 ASN A N 1
ATOM 932 C CA . ASN A 1 116 ? -11.711 9.469 2.896 1 98.81 116 ASN A CA 1
ATOM 933 C C . ASN A 1 116 ? -12.766 9.914 1.89 1 98.81 116 ASN A C 1
ATOM 935 O O . ASN A 1 116 ? -13.352 9.086 1.188 1 98.81 116 ASN A O 1
ATOM 939 N N . GLU A 1 117 ? -13.055 11.227 1.88 1 98.62 117 GLU A N 1
ATOM 940 C CA . GLU A 1 117 ? -13.969 11.734 0.862 1 98.62 117 GLU A CA 1
ATOM 941 C C . GLU A 1 117 ? -13.508 11.344 -0.54 1 98.62 117 GLU A C 1
ATOM 943 O O . GLU A 1 117 ? -14.297 10.867 -1.352 1 98.62 117 GLU A O 1
ATOM 948 N N . PHE A 1 118 ? -12.289 11.562 -0.792 1 98.44 118 PHE A N 1
ATOM 949 C CA . PHE A 1 118 ? -11.695 11.172 -2.062 1 98.44 118 PHE A CA 1
ATOM 950 C C . PHE A 1 118 ? -11.891 9.68 -2.312 1 98.44 118 PHE A C 1
ATOM 952 O O . PHE A 1 118 ? -12.25 9.273 -3.416 1 98.44 118 PHE A O 1
ATOM 959 N N . SER A 1 119 ? -11.586 8.859 -1.277 1 98.44 119 SER A N 1
ATOM 960 C CA . SER A 1 119 ? -11.68 7.402 -1.381 1 98.44 119 SER A CA 1
ATOM 961 C C . SER A 1 119 ? -13.094 6.969 -1.76 1 98.44 119 SER A C 1
ATOM 963 O O . SER A 1 119 ? -13.273 6.172 -2.686 1 98.44 119 SER A O 1
ATOM 965 N N . VAL A 1 120 ? -14.078 7.508 -1.07 1 98.38 120 VAL A N 1
ATOM 966 C CA . VAL A 1 120 ? -15.469 7.137 -1.304 1 98.38 120 VAL A CA 1
ATOM 967 C C . VAL A 1 120 ? -15.898 7.605 -2.691 1 98.38 120 VAL A C 1
ATOM 969 O O . VAL A 1 120 ? -16.531 6.848 -3.441 1 98.38 120 VAL A O 1
ATOM 972 N N . GLU A 1 121 ? -15.523 8.789 -3.057 1 98.12 121 GLU A N 1
ATOM 973 C CA . GLU A 1 121 ? -15.945 9.383 -4.32 1 98.12 121 GLU A CA 1
ATOM 974 C C . GLU A 1 121 ? -15.297 8.68 -5.508 1 98.12 121 GLU A C 1
ATOM 976 O O . GLU A 1 121 ? -15.82 8.719 -6.625 1 98.12 121 GLU A O 1
ATOM 981 N N . THR A 1 122 ? -14.18 8.039 -5.293 1 96.75 122 THR A N 1
ATOM 982 C CA . THR A 1 122 ? -13.492 7.352 -6.383 1 96.75 122 THR A CA 1
ATOM 983 C C . THR A 1 122 ? -13.789 5.855 -6.348 1 96.75 122 THR A C 1
ATOM 985 O O . THR A 1 122 ? -13.203 5.082 -7.109 1 96.75 122 THR A O 1
ATOM 988 N N . GLY A 1 123 ? -14.617 5.434 -5.426 1 96.19 123 GLY A N 1
ATOM 989 C CA . GLY A 1 123 ? -15.133 4.078 -5.441 1 96.19 123 GLY A CA 1
ATOM 990 C C . GLY A 1 123 ? -14.242 3.09 -4.711 1 96.19 123 GLY A C 1
ATOM 991 O O . GLY A 1 123 ? -14.297 1.886 -4.977 1 96.19 123 GLY A O 1
ATOM 992 N N . CYS A 1 124 ? -13.383 3.564 -3.863 1 97.62 124 CYS A N 1
ATOM 993 C CA . CYS A 1 124 ? -12.539 2.676 -3.072 1 97.62 124 CYS A CA 1
ATOM 994 C C . CYS A 1 124 ? -13.359 1.925 -2.031 1 97.62 124 CYS A C 1
ATOM 996 O O . CYS A 1 124 ? -14.305 2.48 -1.457 1 97.62 124 CYS A O 1
ATOM 998 N N . GLN A 1 125 ? -12.891 0.706 -1.77 1 97.06 125 GLN A N 1
ATOM 999 C CA . GLN A 1 125 ? -13.695 -0.161 -0.916 1 97.06 125 GLN A CA 1
ATOM 1000 C C . GLN A 1 125 ? -13.086 -0.288 0.475 1 97.06 125 GLN A C 1
ATOM 1002 O O . GLN A 1 125 ? -13.734 -0.773 1.404 1 97.06 125 GLN A O 1
ATOM 1007 N N . GLN A 1 126 ? -11.844 0.096 0.574 1 97.56 126 GLN A N 1
ATOM 1008 C CA . GLN A 1 126 ? -11.133 0.133 1.848 1 97.56 126 GLN A CA 1
ATOM 1009 C C . GLN A 1 126 ? -10.203 1.342 1.924 1 97.56 126 GLN A C 1
ATOM 1011 O O . GLN A 1 126 ? -9.859 1.935 0.898 1 97.56 126 GLN A O 1
ATOM 1016 N N . PHE A 1 127 ? -9.945 1.733 3.102 1 98.75 127 PHE A N 1
ATOM 1017 C CA . PHE A 1 127 ? -8.977 2.764 3.438 1 98.75 127 PHE A CA 1
ATOM 1018 C C . PHE A 1 127 ? -7.965 2.244 4.457 1 98.75 127 PHE A C 1
ATOM 1020 O O . PHE A 1 127 ? -8.32 1.986 5.609 1 98.75 127 PHE A O 1
ATOM 1027 N N . ARG A 1 128 ? -6.652 2.088 3.988 1 98.81 128 ARG A N 1
ATOM 1028 C CA . ARG A 1 128 ? -5.625 1.459 4.809 1 98.81 128 ARG A CA 1
ATOM 1029 C C . ARG A 1 128 ? -4.559 2.469 5.219 1 98.81 128 ARG A C 1
ATOM 1031 O O . ARG A 1 128 ? -4.383 3.496 4.559 1 98.81 128 ARG A O 1
ATOM 1038 N N . LEU A 1 129 ? -3.916 2.209 6.297 1 98.75 129 LEU A N 1
ATOM 1039 C CA . LEU A 1 129 ? -2.734 2.926 6.766 1 98.75 129 LEU A CA 1
ATOM 1040 C C . LEU A 1 129 ? -1.933 2.072 7.742 1 98.75 129 LEU A C 1
ATOM 1042 O O . LEU A 1 129 ? -2.318 0.941 8.047 1 98.75 129 LEU A O 1
ATOM 1046 N N . ALA A 1 130 ? -0.832 2.545 8.172 1 98.56 130 ALA A N 1
ATOM 1047 C CA . ALA A 1 130 ? 0.004 1.902 9.18 1 98.56 130 ALA A CA 1
ATOM 1048 C C . ALA A 1 130 ? 0.427 2.898 10.258 1 98.56 130 ALA A C 1
ATOM 1050 O O . ALA A 1 130 ? 0.517 4.102 9.992 1 98.56 130 ALA A O 1
ATOM 1051 N N . CYS A 1 131 ? 0.604 2.41 11.375 1 98 131 CYS A N 1
ATOM 1052 C CA . CYS A 1 131 ? 0.973 3.254 12.5 1 98 131 CYS A CA 1
ATOM 1053 C C . CYS A 1 131 ? 1.811 2.479 13.516 1 98 131 CYS A C 1
ATOM 1055 O O . CYS A 1 131 ? 1.567 1.293 13.75 1 98 131 CYS A O 1
ATOM 1057 N N . LEU A 1 132 ? 2.812 3.139 14.055 1 96.94 132 LEU A N 1
ATOM 1058 C CA . LEU A 1 132 ? 3.557 2.551 15.164 1 96.94 132 LEU A CA 1
ATOM 1059 C C . LEU A 1 132 ? 2.668 2.395 16.391 1 96.94 132 LEU A C 1
ATOM 1061 O O . LEU A 1 132 ? 1.996 3.344 16.797 1 96.94 132 LEU A O 1
ATOM 1065 N N . ASN A 1 133 ? 2.73 1.251 16.953 1 96.44 133 ASN A N 1
ATOM 1066 C CA . ASN A 1 133 ? 1.765 0.959 18.016 1 96.44 133 ASN A CA 1
ATOM 1067 C C . ASN A 1 133 ? 2.043 1.776 19.266 1 96.44 133 ASN A C 1
ATOM 1069 O O . ASN A 1 133 ? 1.163 1.939 20.109 1 96.44 133 ASN A O 1
ATOM 1073 N N . TRP A 1 134 ? 3.256 2.32 19.484 1 95.69 134 TRP A N 1
ATOM 1074 C CA . TRP A 1 134 ? 3.584 3.117 20.656 1 95.69 134 TRP A CA 1
ATOM 1075 C C . TRP A 1 134 ? 3.148 4.566 20.469 1 95.69 134 TRP A C 1
ATOM 1077 O O . TRP A 1 134 ? 3.166 5.352 21.422 1 95.69 134 TRP A O 1
ATOM 1087 N N . ASN A 1 135 ? 2.859 4.941 19.203 1 94.75 135 ASN A N 1
ATOM 1088 C CA . ASN A 1 135 ? 2.254 6.25 18.984 1 94.75 135 ASN A CA 1
ATOM 1089 C C . ASN A 1 135 ? 0.812 6.293 19.484 1 94.75 135 ASN A C 1
ATOM 1091 O O . ASN A 1 135 ? -0.125 6.289 18.688 1 94.75 135 ASN A O 1
ATOM 1095 N N . LYS A 1 136 ? 0.626 6.441 20.75 1 96.25 136 LYS A N 1
ATOM 1096 C CA . LYS A 1 136 ? -0.665 6.266 21.406 1 96.25 136 LYS A CA 1
ATOM 1097 C C . LYS A 1 136 ? -1.668 7.316 20.938 1 96.25 136 LYS A C 1
ATOM 1099 O O . LYS A 1 136 ? -2.857 7.027 20.812 1 96.25 136 LYS A O 1
ATOM 1104 N N . ASN A 1 137 ? -1.219 8.523 20.719 1 95.12 137 ASN A N 1
ATOM 1105 C CA . ASN A 1 137 ? -2.107 9.586 20.266 1 95.12 137 ASN A CA 1
ATOM 1106 C C . ASN A 1 137 ? -2.691 9.289 18.891 1 95.12 137 ASN A C 1
ATOM 1108 O O . ASN A 1 137 ? -3.9 9.414 18.672 1 95.12 137 ASN A O 1
ATOM 1112 N N . ALA A 1 138 ? -1.821 8.859 17.969 1 96.31 138 ALA A N 1
ATOM 1113 C CA . ALA A 1 138 ? -2.279 8.523 16.625 1 96.31 138 ALA A CA 1
ATOM 1114 C C . ALA A 1 138 ? -3.207 7.312 16.656 1 96.31 138 ALA A C 1
ATOM 1116 O O . ALA A 1 138 ? -4.27 7.32 16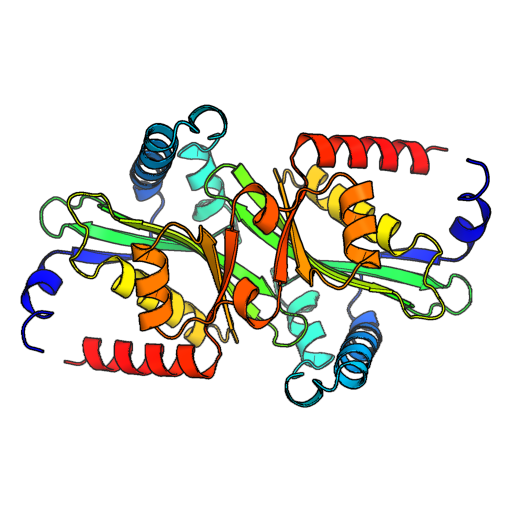.016 1 96.31 138 ALA A O 1
ATOM 1117 N N . MET A 1 139 ? -2.859 6.309 17.406 1 97.69 139 MET A N 1
ATOM 1118 C CA . MET A 1 139 ? -3.662 5.09 17.516 1 97.69 139 MET A CA 1
ATOM 1119 C C . MET A 1 139 ? -5.055 5.402 18.047 1 97.69 139 MET A C 1
ATOM 1121 O O . MET A 1 139 ? -6.051 4.879 17.547 1 97.69 139 MET A O 1
ATOM 1125 N N . ARG A 1 140 ? -5.086 6.223 19.047 1 97.25 140 ARG A N 1
ATOM 1126 C CA . ARG A 1 140 ? -6.363 6.625 19.625 1 97.25 140 ARG A CA 1
ATOM 1127 C C . ARG A 1 140 ? -7.215 7.367 18.609 1 97.25 140 ARG A C 1
ATOM 1129 O O . ARG A 1 140 ? -8.43 7.152 18.531 1 97.25 140 ARG A O 1
ATOM 1136 N N . LEU A 1 141 ? -6.617 8.273 17.891 1 97.44 141 LEU A N 1
ATOM 1137 C CA . LEU A 1 141 ? -7.312 9.016 16.844 1 97.44 141 LEU A CA 1
ATOM 1138 C C . LEU A 1 141 ? -7.945 8.062 15.836 1 97.44 141 LEU A C 1
ATOM 1140 O O . LEU A 1 141 ? -9.133 8.18 15.523 1 97.44 141 LEU A O 1
ATOM 1144 N N . TYR A 1 142 ? -7.148 7.105 15.297 1 98.31 142 TYR A N 1
ATOM 1145 C CA . TYR A 1 142 ? -7.629 6.176 14.289 1 98.31 142 TYR A CA 1
ATOM 1146 C C . TYR A 1 142 ? -8.742 5.293 14.836 1 98.31 142 TYR A C 1
ATOM 1148 O O . TYR A 1 142 ? -9.734 5.035 14.156 1 98.31 142 TYR A O 1
ATOM 1156 N N . LYS A 1 143 ? -8.547 4.871 16.047 1 97.56 143 LYS A N 1
ATOM 1157 C CA . LYS A 1 143 ? -9.57 4.051 16.688 1 97.56 143 LYS A CA 1
ATOM 1158 C C . LYS A 1 143 ? -10.875 4.832 16.859 1 97.56 143 LYS A C 1
ATOM 1160 O O . LYS A 1 143 ? -11.953 4.301 16.609 1 97.56 143 LYS A O 1
ATOM 1165 N N . ASN A 1 144 ? -10.742 6.074 17.281 1 97.31 144 ASN A N 1
ATOM 1166 C CA . ASN A 1 144 ? -11.906 6.926 17.453 1 97.31 144 ASN A CA 1
ATOM 1167 C C . ASN A 1 144 ? -12.648 7.141 16.141 1 97.31 144 ASN A C 1
ATOM 1169 O O . ASN A 1 144 ? -13.867 7.309 16.125 1 97.31 144 ASN A O 1
ATOM 1173 N N . LEU A 1 145 ? -11.945 7.07 15.047 1 97.62 145 LEU A N 1
ATOM 1174 C CA . LEU A 1 145 ? -12.539 7.242 13.727 1 97.62 145 LEU A CA 1
ATOM 1175 C C . LEU A 1 145 ? -13.102 5.926 13.211 1 97.62 145 LEU A C 1
ATOM 1177 O O . LEU A 1 145 ? -13.656 5.871 12.109 1 97.62 145 LEU A O 1
ATOM 1181 N N . GLY A 1 146 ? -12.875 4.816 13.906 1 98 146 GLY A N 1
ATOM 1182 C CA . GLY A 1 146 ? -13.484 3.539 13.555 1 98 146 GLY A CA 1
ATOM 1183 C C . GLY A 1 146 ? -12.523 2.6 12.852 1 98 146 GLY A C 1
ATOM 1184 O O . GLY A 1 146 ? -12.945 1.635 12.211 1 98 146 GLY A O 1
ATOM 1185 N N . CYS A 1 147 ? -11.289 2.865 12.938 1 98.19 147 CYS A N 1
ATOM 1186 C CA . CYS A 1 147 ? -10.273 2.037 12.289 1 98.19 147 CYS A CA 1
ATOM 1187 C C . CYS A 1 147 ? -10.07 0.734 13.055 1 98.19 147 CYS A C 1
ATOM 1189 O O . CYS A 1 147 ? -10.102 0.721 14.281 1 98.19 147 CYS A O 1
ATOM 1191 N N . ARG A 1 148 ? -9.82 -0.314 12.312 1 98.31 148 ARG A N 1
ATOM 1192 C CA . ARG A 1 148 ? -9.477 -1.604 12.906 1 98.31 148 ARG A CA 1
ATOM 1193 C C . ARG A 1 148 ? -7.965 -1.825 12.883 1 98.31 148 ARG A C 1
ATOM 1195 O O . ARG A 1 148 ? -7.285 -1.41 11.938 1 98.31 148 ARG A O 1
ATOM 1202 N N . ASP A 1 149 ? -7.512 -2.469 13.867 1 98.56 149 ASP A N 1
ATOM 1203 C CA . ASP A 1 149 ? -6.113 -2.885 13.93 1 98.56 149 ASP A CA 1
ATOM 1204 C C . ASP A 1 149 ? -5.949 -4.328 13.461 1 98.56 149 ASP A C 1
ATOM 1206 O O . ASP A 1 149 ? -6.109 -5.262 14.25 1 98.56 149 ASP A O 1
ATOM 1210 N N . LEU A 1 150 ? -5.539 -4.555 12.242 1 98.25 150 LEU A N 1
ATOM 1211 C CA . LEU A 1 150 ? -5.477 -5.875 11.625 1 98.25 150 LEU A CA 1
ATOM 1212 C C . LEU A 1 150 ? -4.34 -6.699 12.219 1 98.25 150 LEU A C 1
ATOM 1214 O O . LEU A 1 150 ? -4.402 -7.93 12.242 1 98.25 150 LEU A O 1
ATOM 1218 N N . THR A 1 151 ? -3.293 -5.992 12.633 1 98.56 151 THR A N 1
ATOM 1219 C CA . THR A 1 151 ? -2.197 -6.695 13.289 1 98.56 151 THR A CA 1
ATOM 1220 C C . THR A 1 151 ? -2.662 -7.309 14.609 1 98.56 151 THR A C 1
ATOM 1222 O O . THR A 1 151 ? -2.396 -8.477 14.883 1 98.56 151 THR A O 1
ATOM 1225 N N . GLU A 1 152 ? -3.342 -6.539 15.391 1 97.56 152 GLU A N 1
ATOM 1226 C CA . GLU A 1 152 ? -3.846 -7.027 16.672 1 97.56 152 GLU A CA 1
ATOM 1227 C C . GLU A 1 152 ? -4.973 -8.039 16.469 1 97.56 152 GLU A C 1
ATOM 1229 O O . GLU A 1 152 ? -5.012 -9.07 17.141 1 97.56 152 GLU A O 1
ATOM 1234 N N . GLU A 1 153 ? -5.871 -7.848 15.547 1 97.56 153 GLU A N 1
ATOM 1235 C CA . GLU A 1 153 ? -7.102 -8.617 15.422 1 97.56 153 GLU A CA 1
ATOM 1236 C C . GLU A 1 153 ? -6.875 -9.891 14.617 1 97.56 153 GLU A C 1
ATOM 1238 O O . GLU A 1 153 ? -7.527 -10.914 14.852 1 97.56 153 GLU A O 1
ATOM 1243 N N . GLU A 1 154 ? -5.969 -9.812 13.609 1 96.69 154 GLU A N 1
ATOM 1244 C CA . GLU A 1 154 ? -5.863 -10.914 12.656 1 96.69 154 GLU A CA 1
ATOM 1245 C C . GLU A 1 154 ? -4.418 -11.383 12.508 1 96.69 154 GLU A C 1
ATOM 1247 O O . GLU A 1 154 ? -4.141 -12.344 11.789 1 96.69 154 GLU A O 1
ATOM 1252 N N . GLN A 1 155 ? -3.453 -10.656 13.07 1 97.88 155 GLN A N 1
ATOM 1253 C CA . GLN A 1 155 ? -2.051 -11.055 13.117 1 97.88 155 GLN A CA 1
ATOM 1254 C C . GLN A 1 155 ? -1.363 -10.797 11.773 1 97.88 155 GLN A C 1
ATOM 1256 O O . GLN A 1 155 ? -0.496 -11.57 11.359 1 97.88 155 GLN A O 1
ATOM 1261 N N . TRP A 1 156 ? -1.81 -9.773 11.102 1 98.19 156 TRP A N 1
ATOM 1262 C CA . TRP A 1 156 ? -1.114 -9.328 9.898 1 98.19 156 TRP A CA 1
ATOM 1263 C C . TRP A 1 156 ? 0.198 -8.633 10.258 1 98.19 156 TRP A C 1
ATOM 1265 O O . TRP A 1 156 ? 0.235 -7.781 11.148 1 98.19 156 TRP A O 1
ATOM 1275 N N . HIS A 1 157 ? 1.264 -8.984 9.586 1 98.75 157 HIS A N 1
ATOM 1276 C CA . HIS A 1 157 ? 2.559 -8.336 9.75 1 98.75 157 HIS A CA 1
ATOM 1277 C C . HIS A 1 157 ? 2.965 -7.59 8.484 1 98.75 157 HIS A C 1
ATOM 1279 O O . HIS A 1 157 ? 2.75 -8.078 7.375 1 98.75 157 HIS A O 1
ATOM 1285 N N . MET A 1 158 ? 3.561 -6.426 8.695 1 98.62 158 MET A N 1
ATOM 1286 C CA . MET A 1 158 ? 4.156 -5.656 7.605 1 98.62 158 MET A CA 1
ATOM 1287 C C . MET A 1 158 ? 5.586 -6.109 7.336 1 98.62 158 MET A C 1
ATOM 1289 O O . MET A 1 158 ? 6.395 -6.199 8.258 1 98.62 158 MET A O 1
ATOM 1293 N N . LEU A 1 159 ? 5.871 -6.379 6.078 1 98.75 159 LEU A N 1
ATOM 1294 C CA . LEU A 1 159 ? 7.191 -6.844 5.672 1 98.75 159 LEU A CA 1
ATOM 1295 C C . LEU A 1 159 ? 7.797 -5.91 4.629 1 98.75 159 LEU A C 1
ATOM 1297 O O . LEU A 1 159 ? 7.074 -5.195 3.932 1 98.75 159 LEU A O 1
ATOM 1301 N N . ARG A 1 160 ? 9.141 -5.941 4.586 1 98.62 160 ARG A N 1
ATOM 1302 C CA . ARG A 1 160 ? 9.805 -5.031 3.658 1 98.62 160 ARG A CA 1
ATOM 1303 C C . ARG A 1 160 ? 11.141 -5.594 3.193 1 98.62 160 ARG A C 1
ATOM 1305 O O . ARG A 1 160 ? 11.914 -6.117 3.998 1 98.62 160 ARG A O 1
ATOM 1312 N N . PHE A 1 161 ? 11.367 -5.602 1.904 1 98.62 161 PHE A N 1
ATOM 1313 C CA . PHE A 1 161 ? 12.711 -5.727 1.348 1 98.62 161 PHE A CA 1
ATOM 1314 C C . PHE A 1 161 ? 13.375 -4.359 1.219 1 98.62 161 PHE A C 1
ATOM 1316 O O . PHE A 1 161 ? 12.852 -3.473 0.542 1 98.62 161 PHE A O 1
ATOM 1323 N N . ASP A 1 162 ? 14.539 -4.211 1.89 1 97.19 162 ASP A N 1
ATOM 1324 C CA . ASP A 1 162 ? 15.297 -2.971 1.779 1 97.19 162 ASP A CA 1
ATOM 1325 C C . ASP A 1 162 ? 16.031 -2.891 0.442 1 97.19 162 ASP A C 1
ATOM 1327 O O . ASP A 1 162 ? 16.188 -3.902 -0.244 1 97.19 162 ASP A O 1
ATOM 1331 N N . ASN A 1 163 ? 16.438 -1.717 0.164 1 96.56 163 ASN A N 1
ATOM 1332 C CA . ASN A 1 163 ? 17.031 -1.424 -1.137 1 96.56 163 ASN A CA 1
ATOM 1333 C C . ASN A 1 163 ? 18.188 -2.367 -1.451 1 96.56 163 ASN A C 1
ATOM 1335 O O . ASN A 1 163 ? 18.281 -2.889 -2.564 1 96.56 163 ASN A O 1
ATOM 1339 N N . ASP A 1 164 ? 19.047 -2.615 -0.516 1 97.38 164 ASP A N 1
ATOM 1340 C CA . ASP A 1 164 ? 20.188 -3.484 -0.747 1 97.38 164 ASP A CA 1
ATOM 1341 C C . ASP A 1 164 ? 19.75 -4.914 -1.039 1 97.38 164 ASP A C 1
ATOM 1343 O O . ASP A 1 164 ? 20.328 -5.586 -1.903 1 97.38 164 ASP A O 1
ATOM 1347 N N . VAL A 1 165 ? 18.781 -5.406 -0.328 1 98.44 165 VAL A N 1
ATOM 1348 C CA . VAL A 1 165 ? 18.25 -6.75 -0.537 1 98.44 165 VAL A CA 1
ATOM 1349 C C . VAL A 1 165 ? 17.609 -6.848 -1.924 1 98.44 165 VAL A C 1
ATOM 1351 O O . VAL A 1 165 ? 17.812 -7.836 -2.633 1 98.44 165 VAL A O 1
ATOM 1354 N N . MET A 1 166 ? 16.875 -5.82 -2.33 1 98.56 166 MET A N 1
ATOM 1355 C CA . MET A 1 166 ? 16.281 -5.77 -3.658 1 98.56 166 MET A CA 1
ATOM 1356 C C . MET A 1 166 ? 17.344 -5.934 -4.742 1 98.56 166 MET A C 1
ATOM 1358 O O . MET A 1 166 ? 17.172 -6.727 -5.668 1 98.56 166 MET A O 1
ATOM 1362 N N . HIS A 1 167 ? 18.375 -5.203 -4.613 1 98.44 167 HIS A N 1
ATOM 1363 C CA . HIS A 1 167 ? 19.391 -5.195 -5.652 1 98.44 167 HIS A CA 1
ATOM 1364 C C . HIS A 1 167 ? 20.188 -6.5 -5.66 1 98.44 167 HIS A C 1
ATOM 1366 O O . HIS A 1 167 ? 20.594 -6.98 -6.719 1 98.44 167 HIS A O 1
ATOM 1372 N N . ASN A 1 168 ? 20.422 -7.082 -4.477 1 98.12 168 ASN A N 1
ATOM 1373 C CA . ASN A 1 168 ? 21.047 -8.406 -4.43 1 98.12 168 ASN A CA 1
ATOM 1374 C C . ASN A 1 168 ? 20.172 -9.453 -5.117 1 98.12 168 ASN A C 1
ATOM 1376 O O . ASN A 1 168 ? 20.672 -10.266 -5.895 1 98.12 168 ASN A O 1
ATOM 1380 N N . MET A 1 169 ? 18.938 -9.414 -4.777 1 97.5 169 MET A N 1
ATOM 1381 C CA . MET A 1 169 ? 17.984 -10.336 -5.406 1 97.5 169 MET A CA 1
ATOM 1382 C C . MET A 1 169 ? 17.953 -10.133 -6.918 1 97.5 169 MET A C 1
ATOM 1384 O O . MET A 1 169 ? 17.859 -11.102 -7.676 1 97.5 169 MET A O 1
ATOM 1388 N N . TYR A 1 170 ? 18 -8.859 -7.348 1 97.75 170 TYR A N 1
ATOM 1389 C CA . TYR A 1 170 ? 18.016 -8.5 -8.766 1 97.75 170 TYR A CA 1
ATOM 1390 C C . TYR A 1 170 ? 19.234 -9.086 -9.461 1 97.75 170 TYR A C 1
ATOM 1392 O O . TYR A 1 170 ? 19.109 -9.695 -10.523 1 97.75 170 TYR A O 1
ATOM 1400 N N . LYS A 1 171 ? 20.391 -8.922 -8.859 1 96.62 171 LYS A N 1
ATOM 1401 C CA . LYS A 1 171 ? 21.625 -9.445 -9.422 1 96.62 171 LYS A CA 1
ATOM 1402 C C . LYS A 1 171 ? 21.594 -10.969 -9.531 1 96.62 171 LYS A C 1
ATOM 1404 O O . LYS A 1 171 ? 22.031 -11.531 -10.531 1 96.62 171 LYS A O 1
ATOM 1409 N N . GLU A 1 172 ? 21.078 -11.602 -8.547 1 93.56 172 GLU A N 1
ATOM 1410 C CA . GLU A 1 172 ? 20.984 -13.055 -8.539 1 93.56 172 GLU A CA 1
ATOM 1411 C C . GLU A 1 172 ? 20.047 -13.555 -9.648 1 93.56 172 GLU A C 1
ATOM 1413 O O . GLU A 1 172 ? 20.328 -14.57 -10.281 1 93.56 172 GLU A O 1
ATOM 1418 N N . SER A 1 173 ? 18.969 -12.82 -9.82 1 91.06 173 SER A N 1
ATOM 1419 C CA . SER A 1 173 ? 18 -13.211 -10.836 1 91.06 173 SER A CA 1
ATOM 1420 C C . SER A 1 173 ? 18.578 -13.047 -12.242 1 91.06 173 SER A C 1
ATOM 1422 O O . SER A 1 173 ? 18.312 -13.867 -13.125 1 91.06 173 SER A O 1
ATOM 1424 N N . LYS A 1 174 ? 19.344 -11.992 -12.484 1 91.19 174 LYS A N 1
ATOM 1425 C CA . LYS A 1 174 ? 19.953 -11.75 -13.789 1 91.19 174 LYS A CA 1
ATOM 1426 C C . LYS A 1 174 ? 21.047 -12.766 -14.086 1 91.19 174 LYS A C 1
ATOM 1428 O O . LYS A 1 174 ? 21.25 -13.156 -15.242 1 91.19 174 LYS A O 1
ATOM 1433 N N . HIS A 1 175 ? 21.688 -13.18 -13.086 1 87 175 HIS A N 1
ATOM 1434 C CA . HIS A 1 175 ? 22.703 -14.219 -13.242 1 87 175 HIS A CA 1
ATOM 1435 C C . HIS A 1 175 ? 22.078 -15.555 -13.594 1 87 175 HIS A C 1
ATOM 1437 O O . HIS A 1 175 ? 22.609 -16.281 -14.438 1 87 175 HIS A O 1
ATOM 1443 N N . ALA A 1 176 ? 20.984 -15.875 -13.023 1 81.44 176 ALA A N 1
ATOM 1444 C CA . ALA A 1 176 ? 20.297 -17.141 -13.266 1 81.44 176 ALA A CA 1
ATOM 1445 C C . ALA A 1 176 ? 19.719 -17.188 -14.68 1 81.44 176 ALA A C 1
ATOM 1447 O O . ALA A 1 176 ? 19.656 -18.25 -15.297 1 81.44 176 ALA A O 1
ATOM 1448 N N . GLU A 1 177 ? 19.281 -16.094 -15.18 1 76.56 177 GLU A N 1
ATOM 1449 C CA . GLU A 1 177 ? 18.734 -16.016 -16.531 1 76.56 177 GLU A CA 1
ATOM 1450 C C . GLU A 1 177 ? 19.812 -16.203 -17.578 1 76.56 177 GLU A C 1
ATOM 1452 O O . GLU A 1 177 ? 19.531 -16.641 -18.703 1 76.56 177 GLU A O 1
ATOM 1457 N N . LYS A 1 178 ? 21.109 -15.789 -17.328 1 78.06 178 LYS A N 1
ATOM 1458 C CA . LYS A 1 178 ? 22.219 -15.875 -18.281 1 78.06 178 LYS A CA 1
ATOM 1459 C C . LYS A 1 178 ? 22.797 -17.297 -18.312 1 78.06 178 LYS A C 1
ATOM 1461 O O . LYS A 1 178 ? 23.453 -17.672 -19.281 1 78.06 178 LYS A O 1
ATOM 1466 N N . ASN A 1 179 ? 22.516 -18.078 -17.219 1 66.88 179 ASN A N 1
ATOM 1467 C CA . ASN A 1 179 ? 23.109 -19.406 -17.172 1 66.88 179 ASN A CA 1
ATOM 1468 C C . ASN A 1 179 ? 22.047 -20.5 -17.328 1 66.88 179 ASN A C 1
ATOM 1470 O O . ASN A 1 179 ? 21 -20.453 -16.688 1 66.88 179 ASN A O 1
ATOM 1474 N N . MET B 1 1 ? 22.891 -28.109 -4.723 1 29.62 1 MET B N 1
ATOM 1475 C CA . MET B 1 1 ? 22.594 -26.875 -5.434 1 29.62 1 MET B CA 1
ATOM 1476 C C . MET B 1 1 ? 22.078 -27.156 -6.84 1 29.62 1 MET B C 1
ATOM 1478 O O . MET B 1 1 ? 22 -26.25 -7.672 1 29.62 1 MET B O 1
ATOM 1482 N N . GLU B 1 2 ? 22.109 -28.5 -7.25 1 32.25 2 GLU B N 1
ATOM 1483 C CA . GLU B 1 2 ? 21.688 -29.156 -8.492 1 32.25 2 GLU B CA 1
ATOM 1484 C C . GLU B 1 2 ? 20.172 -29.094 -8.656 1 32.25 2 GLU B C 1
ATOM 1486 O O . GLU B 1 2 ? 19.641 -29.578 -9.664 1 32.25 2 GLU B O 1
ATOM 1491 N N . LYS B 1 3 ? 19.484 -29.047 -7.438 1 40.62 3 LYS B N 1
ATOM 1492 C CA . LYS B 1 3 ? 18.078 -29.406 -7.359 1 40.62 3 LYS B CA 1
ATOM 1493 C C . LYS B 1 3 ? 17.203 -28.406 -8.117 1 40.62 3 LYS B C 1
ATOM 1495 O O . LYS B 1 3 ? 15.977 -28.516 -8.094 1 40.62 3 LYS B O 1
ATOM 1500 N N . GLN B 1 4 ? 17.453 -27.188 -8.195 1 42.38 4 GLN B N 1
ATOM 1501 C CA . GLN B 1 4 ? 16.625 -26.141 -8.781 1 42.38 4 GLN B CA 1
ATOM 1502 C C . GLN B 1 4 ? 16.469 -26.344 -10.281 1 42.38 4 GLN B C 1
ATOM 1504 O O . GLN B 1 4 ? 15.711 -25.625 -10.938 1 42.38 4 GLN B O 1
ATOM 1509 N N . SER B 1 5 ? 17.219 -27.078 -10.938 1 44.84 5 SER B N 1
ATOM 1510 C CA . SER B 1 5 ? 17.391 -27.141 -12.383 1 44.84 5 SER B CA 1
ATOM 1511 C C . SER B 1 5 ? 16.203 -27.797 -13.062 1 44.84 5 SER B C 1
ATOM 1513 O O . SER B 1 5 ? 15.844 -27.422 -14.188 1 44.84 5 SER B O 1
ATOM 1515 N N . GLY B 1 6 ? 15.688 -28.797 -12.445 1 48.03 6 GLY B N 1
ATOM 1516 C CA . GLY B 1 6 ? 14.812 -29.672 -13.211 1 48.03 6 GLY B CA 1
ATOM 1517 C C . GLY B 1 6 ? 13.422 -29.094 -13.414 1 48.03 6 GLY B C 1
ATOM 1518 O O . GLY B 1 6 ? 12.742 -29.438 -14.383 1 48.03 6 GLY B O 1
ATOM 1519 N N . HIS B 1 7 ? 12.82 -28.406 -12.477 1 55.12 7 HIS B N 1
ATOM 1520 C CA . HIS B 1 7 ? 11.438 -27.938 -12.578 1 55.12 7 HIS B CA 1
ATOM 1521 C C . HIS B 1 7 ? 11.344 -26.672 -13.414 1 55.12 7 HIS B C 1
ATOM 1523 O O . HIS B 1 7 ? 10.242 -26.219 -13.758 1 55.12 7 HIS B O 1
ATOM 1529 N N . GLU B 1 8 ? 12.438 -25.906 -13.555 1 56.66 8 GLU B N 1
ATOM 1530 C CA . GLU B 1 8 ? 12.43 -24.688 -14.344 1 56.66 8 GLU B CA 1
ATOM 1531 C C . GLU B 1 8 ? 11.852 -24.938 -15.734 1 56.66 8 GLU B C 1
ATOM 1533 O O . GLU B 1 8 ? 11.258 -24.031 -16.344 1 56.66 8 GLU B O 1
ATOM 1538 N N . GLU B 1 9 ? 11.82 -26.156 -16.031 1 63.97 9 GLU B N 1
ATOM 1539 C CA . GLU B 1 9 ? 11.398 -26.5 -17.391 1 63.97 9 GLU B CA 1
ATOM 1540 C C . GLU B 1 9 ? 9.891 -26.734 -17.453 1 63.97 9 GLU B C 1
ATOM 1542 O O . GLU B 1 9 ? 9.336 -26.984 -18.531 1 63.97 9 GLU B O 1
ATOM 1547 N N . LEU B 1 10 ? 9.18 -26.391 -16.344 1 86.56 10 LEU B N 1
ATOM 1548 C CA . LEU B 1 10 ? 7.789 -26.812 -16.359 1 86.56 10 LEU B CA 1
ATOM 1549 C C . LEU B 1 10 ? 6.848 -25.625 -16.453 1 86.56 10 LEU B C 1
ATOM 1551 O O . LE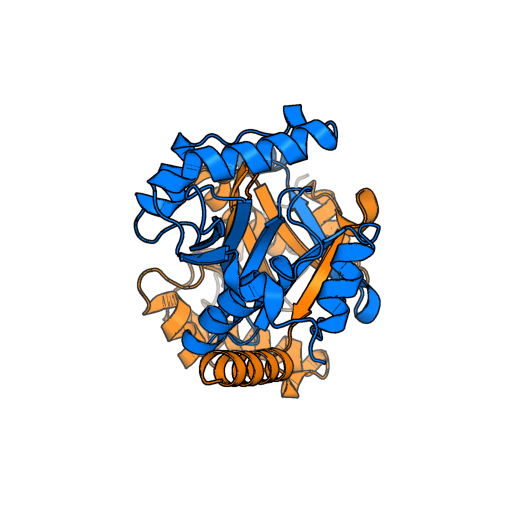U B 1 10 ? 5.703 -25.766 -16.891 1 86.56 10 LEU B O 1
ATOM 1555 N N . TYR B 1 11 ? 7.395 -24.453 -16.188 1 94.94 11 TYR B N 1
ATOM 1556 C CA . TYR B 1 11 ? 6.504 -23.297 -16.109 1 94.94 11 TYR B CA 1
ATOM 1557 C C . TYR B 1 11 ? 7.047 -22.125 -16.938 1 94.94 11 TYR B C 1
ATOM 1559 O O . TYR B 1 11 ? 8.258 -22.016 -17.156 1 94.94 11 TYR B O 1
ATOM 1567 N N . ASN B 1 12 ? 6.199 -21.328 -17.5 1 95.56 12 ASN B N 1
ATOM 1568 C CA . ASN B 1 12 ? 6.512 -20.062 -18.125 1 95.56 12 ASN B CA 1
ATOM 1569 C C . ASN B 1 12 ? 5.977 -18.891 -17.297 1 95.56 12 ASN B C 1
ATOM 1571 O O . ASN B 1 12 ? 4.781 -18.812 -17.016 1 95.56 12 ASN B O 1
ATOM 1575 N N . ILE B 1 13 ? 6.883 -18 -16.891 1 96.81 13 ILE B N 1
ATOM 1576 C CA . ILE B 1 13 ? 6.48 -16.812 -16.156 1 96.81 13 ILE B CA 1
ATOM 1577 C C . ILE B 1 13 ? 6.398 -15.625 -17.109 1 96.81 13 ILE B C 1
ATOM 1579 O O . ILE B 1 13 ? 7.352 -15.344 -17.844 1 96.81 13 ILE B O 1
ATOM 1583 N N . ARG B 1 14 ? 5.305 -14.938 -17.078 1 97.44 14 ARG B N 1
ATOM 1584 C CA . ARG B 1 14 ? 5.07 -13.828 -18 1 97.44 14 ARG B CA 1
ATOM 1585 C C . ARG B 1 14 ? 4.148 -12.781 -17.375 1 97.44 14 ARG B C 1
ATOM 1587 O O . ARG B 1 14 ? 3.525 -13.039 -16.344 1 97.44 14 ARG B O 1
ATOM 1594 N N . ARG B 1 15 ? 4.098 -11.609 -18 1 98.38 15 ARG B N 1
ATOM 1595 C CA . ARG B 1 15 ? 3.09 -10.625 -17.609 1 98.38 15 ARG B CA 1
ATOM 1596 C C . ARG B 1 15 ? 1.682 -11.18 -17.828 1 98.38 15 ARG B C 1
ATOM 1598 O O . ARG B 1 15 ? 1.425 -11.883 -18.797 1 98.38 15 ARG B O 1
ATOM 1605 N N . ALA B 1 16 ? 0.844 -10.852 -16.938 1 98.62 16 ALA B N 1
ATOM 1606 C CA . ALA B 1 16 ? -0.552 -11.25 -17.078 1 98.62 16 ALA B CA 1
ATOM 1607 C C . ALA B 1 16 ? -1.221 -10.492 -18.219 1 98.62 16 ALA B C 1
ATOM 1609 O O . ALA B 1 16 ? -0.811 -9.383 -18.562 1 98.62 16 ALA B O 1
ATOM 1610 N N . LYS B 1 17 ? -2.174 -11.141 -18.844 1 97.75 17 LYS B N 1
ATOM 1611 C CA . LYS B 1 17 ? -3.018 -10.523 -19.859 1 97.75 17 LYS B CA 1
ATOM 1612 C C . LYS B 1 17 ? -4.492 -10.586 -19.469 1 97.75 17 LYS B C 1
ATOM 1614 O O . LYS B 1 17 ? -4.859 -11.289 -18.516 1 97.75 17 LYS B O 1
ATOM 1619 N N . LYS B 1 18 ? -5.238 -9.797 -20.188 1 97.56 18 LYS B N 1
ATOM 1620 C CA . LYS B 1 18 ? -6.672 -9.688 -19.922 1 97.56 18 LYS B CA 1
ATOM 1621 C C . LYS B 1 18 ? -7.332 -11.062 -19.906 1 97.56 18 LYS B C 1
ATOM 1623 O O . LYS B 1 18 ? -8.25 -11.305 -19.125 1 97.56 18 LYS B O 1
ATOM 1628 N N . THR B 1 19 ? -6.879 -11.961 -20.672 1 97.12 19 THR B N 1
ATOM 1629 C CA . THR B 1 19 ? -7.484 -13.281 -20.828 1 97.12 19 THR B CA 1
ATOM 1630 C C . THR B 1 19 ? -7.168 -14.164 -19.625 1 97.12 19 THR B C 1
ATOM 1632 O O . THR B 1 19 ? -7.766 -15.227 -19.453 1 97.12 19 THR B O 1
ATOM 1635 N N . ASP B 1 20 ? -6.281 -13.758 -18.766 1 98.25 20 ASP B N 1
ATOM 1636 C CA . ASP B 1 20 ? -5.91 -14.539 -17.578 1 98.25 20 ASP B CA 1
ATOM 1637 C C . ASP B 1 20 ? -6.844 -14.242 -16.406 1 98.25 20 ASP B C 1
ATOM 1639 O O . ASP B 1 20 ? -6.816 -14.945 -15.398 1 98.25 20 ASP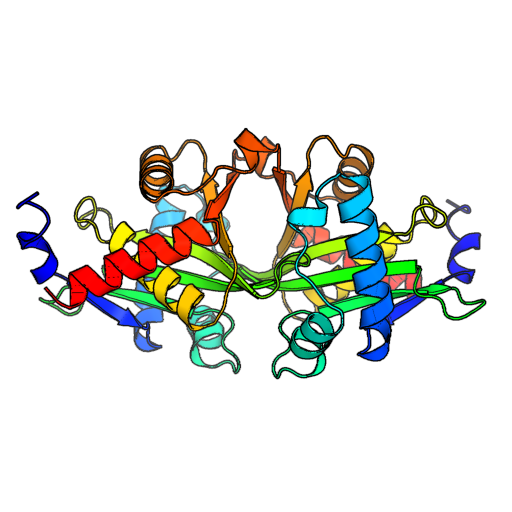 B O 1
ATOM 1643 N N . CYS B 1 21 ? -7.719 -13.234 -16.547 1 98.25 21 CYS B N 1
ATOM 1644 C CA . CYS B 1 21 ? -8.453 -12.695 -15.406 1 98.25 21 CYS B CA 1
ATOM 1645 C C . CYS B 1 21 ? -9.406 -13.734 -14.828 1 98.25 21 CYS B C 1
ATOM 1647 O O . CYS B 1 21 ? -9.578 -13.805 -13.609 1 98.25 21 CYS B O 1
ATOM 1649 N N . GLU B 1 22 ? -10 -14.539 -15.641 1 97.94 22 GLU B N 1
ATOM 1650 C CA . GLU B 1 22 ? -10.906 -15.57 -15.148 1 97.94 22 GLU B CA 1
ATOM 1651 C C . GLU B 1 22 ? -10.172 -16.578 -14.273 1 97.94 22 GLU B C 1
ATOM 1653 O O . GLU B 1 22 ? -10.656 -16.953 -13.203 1 97.94 22 GLU B O 1
ATOM 1658 N N . GLU B 1 23 ? -9.023 -17.016 -14.711 1 97.69 23 GLU B N 1
ATOM 1659 C CA . GLU B 1 23 ? -8.25 -17.984 -13.945 1 97.69 23 GLU B CA 1
ATOM 1660 C C . GLU B 1 23 ? -7.723 -17.375 -12.648 1 97.69 23 GLU B C 1
ATOM 1662 O O . GLU B 1 23 ? -7.719 -18.031 -11.602 1 97.69 23 GLU B O 1
ATOM 1667 N N . ILE B 1 24 ? -7.297 -16.125 -12.719 1 98.25 24 ILE B N 1
ATOM 1668 C CA . ILE B 1 24 ? -6.785 -15.438 -11.531 1 98.25 24 ILE B CA 1
ATOM 1669 C C . ILE B 1 24 ? -7.895 -15.32 -10.492 1 98.25 24 ILE B C 1
ATOM 1671 O O . ILE B 1 24 ? -7.711 -15.711 -9.336 1 98.25 24 ILE B O 1
ATOM 1675 N N . VAL B 1 25 ? -9.07 -14.883 -10.922 1 98.06 25 VAL B N 1
ATOM 1676 C CA . VAL B 1 25 ? -10.188 -14.703 -10 1 98.06 25 VAL B CA 1
ATOM 1677 C C . VAL B 1 25 ? -10.625 -16.062 -9.453 1 98.06 25 VAL B C 1
ATOM 1679 O O . VAL B 1 25 ? -11.008 -16.172 -8.289 1 98.06 25 VAL B O 1
ATOM 1682 N N . GLY B 1 26 ? -10.57 -17.078 -10.297 1 96.94 26 GLY B N 1
ATOM 1683 C CA . GLY B 1 26 ? -10.875 -18.422 -9.836 1 96.94 26 GLY B CA 1
ATOM 1684 C C . GLY B 1 26 ? -9.977 -18.875 -8.695 1 96.94 26 GLY B C 1
ATOM 1685 O O . GLY B 1 26 ? -10.445 -19.5 -7.738 1 96.94 26 GLY B O 1
ATOM 1686 N N . MET B 1 27 ? -8.734 -18.578 -8.773 1 97.12 27 MET B N 1
ATOM 1687 C CA . MET B 1 27 ? -7.789 -18.938 -7.723 1 97.12 27 MET B CA 1
ATOM 1688 C C . MET B 1 27 ? -8.047 -18.125 -6.457 1 97.12 27 MET B C 1
ATOM 1690 O O . MET B 1 27 ? -8.023 -18.672 -5.352 1 97.12 27 MET B O 1
ATOM 1694 N N . ILE B 1 28 ? -8.344 -16.828 -6.59 1 96.5 28 ILE B N 1
ATOM 1695 C CA . ILE B 1 28 ? -8.648 -15.984 -5.445 1 96.5 28 ILE B CA 1
ATOM 1696 C C . ILE B 1 28 ? -9.898 -16.5 -4.734 1 96.5 28 ILE B C 1
ATOM 1698 O O . ILE B 1 28 ? -9.914 -16.625 -3.51 1 96.5 28 ILE B O 1
ATOM 1702 N N . ARG B 1 29 ? -10.875 -16.812 -5.5 1 94.81 29 ARG B N 1
ATOM 1703 C CA . ARG B 1 29 ? -12.125 -17.328 -4.957 1 94.81 29 ARG B CA 1
ATOM 1704 C C . ARG B 1 29 ? -11.914 -18.656 -4.238 1 94.81 29 ARG B C 1
ATOM 1706 O O . ARG B 1 29 ? -12.5 -18.891 -3.178 1 94.81 29 ARG B O 1
ATOM 1713 N N . GLY B 1 30 ? -11.148 -19.5 -4.859 1 92.62 30 GLY B N 1
ATOM 1714 C CA . GLY B 1 30 ? -10.836 -20.766 -4.223 1 92.62 30 GLY B CA 1
ATOM 1715 C C . GLY B 1 30 ? -10.188 -20.609 -2.859 1 92.62 30 GLY B C 1
ATOM 1716 O O . GLY B 1 30 ? -10.516 -21.344 -1.925 1 92.62 30 GLY B O 1
ATOM 1717 N N . MET B 1 31 ? -9.297 -19.656 -2.723 1 90 31 MET B N 1
ATOM 1718 C CA . MET B 1 31 ? -8.664 -19.344 -1.445 1 90 31 MET B CA 1
ATOM 1719 C C . MET B 1 31 ? -9.695 -18.844 -0.436 1 90 31 MET B C 1
ATOM 1721 O O . MET B 1 31 ? -9.688 -19.266 0.722 1 90 31 MET B O 1
A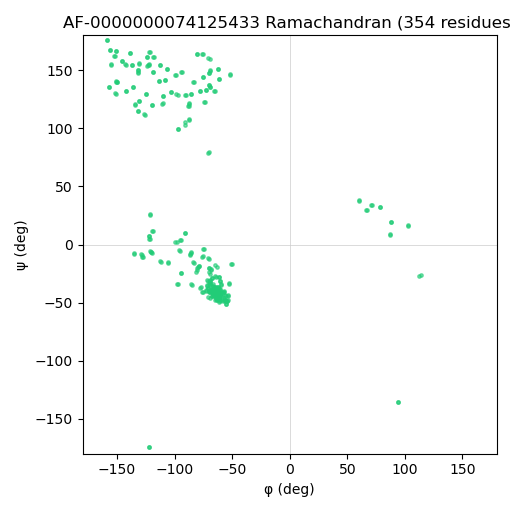TOM 1725 N N . ALA B 1 32 ? -10.594 -17.938 -0.895 1 89.25 32 ALA B N 1
ATOM 1726 C CA . ALA B 1 32 ? -11.633 -17.375 -0.029 1 89.25 32 ALA B CA 1
ATOM 1727 C C . ALA B 1 32 ? -12.555 -18.469 0.496 1 89.25 32 ALA B C 1
ATOM 1729 O O . ALA B 1 32 ? -12.945 -18.453 1.665 1 89.25 32 ALA B O 1
ATOM 1730 N N . VAL B 1 33 ? -12.859 -19.438 -0.3 1 89.5 33 VAL B N 1
ATOM 1731 C CA . VAL B 1 33 ? -13.75 -20.531 0.057 1 89.5 33 VAL B CA 1
ATOM 1732 C C . VAL B 1 33 ? -13.062 -21.438 1.082 1 89.5 33 VAL B C 1
ATOM 1734 O O . VAL B 1 33 ? -13.672 -21.812 2.092 1 89.5 33 VAL B O 1
ATOM 1737 N N . GLU B 1 34 ? -11.82 -21.734 0.797 1 87.44 34 GLU B N 1
ATOM 1738 C CA . GLU B 1 34 ? -11.055 -22.594 1.707 1 87.44 34 GLU B CA 1
ATOM 1739 C C . GLU B 1 34 ? -10.945 -21.953 3.092 1 87.44 34 GLU B C 1
ATOM 1741 O O . GLU B 1 34 ? -10.914 -22.672 4.102 1 87.44 34 GLU B O 1
ATOM 1746 N N . GLU B 1 35 ? -10.914 -20.656 3.152 1 85.69 35 GLU B N 1
ATOM 1747 C CA . GLU B 1 35 ? -10.742 -19.938 4.41 1 85.69 35 GLU B CA 1
ATOM 1748 C C . GLU B 1 35 ? -12.086 -19.531 5.008 1 85.69 35 GLU B C 1
ATOM 1750 O O . GLU B 1 35 ? -12.141 -18.797 5.996 1 85.69 35 GLU B O 1
ATOM 1755 N N . ASP B 1 36 ? -13.219 -19.922 4.41 1 85.88 36 ASP B N 1
ATOM 1756 C CA . ASP B 1 36 ? -14.586 -19.625 4.836 1 85.88 36 ASP B CA 1
ATOM 1757 C C . ASP B 1 36 ? -14.844 -18.125 4.855 1 85.88 36 ASP B C 1
ATOM 1759 O O . ASP B 1 36 ? -15.391 -17.594 5.824 1 85.88 36 ASP B O 1
ATOM 1763 N N . MET B 1 37 ? -14.297 -17.438 3.883 1 85.56 37 MET B N 1
ATOM 1764 C CA . MET B 1 37 ? -14.438 -15.984 3.781 1 85.56 37 MET B CA 1
ATOM 1765 C C . MET B 1 37 ? -15.094 -15.594 2.459 1 85.56 37 MET B C 1
ATOM 1767 O O . MET B 1 37 ? -14.859 -14.5 1.944 1 85.56 37 MET B O 1
ATOM 1771 N N . GLU B 1 38 ? -15.852 -16.484 1.91 1 84.31 38 GLU B N 1
ATOM 1772 C CA . GLU B 1 38 ? -16.438 -16.234 0.598 1 84.31 38 GLU B CA 1
ATOM 1773 C C . GLU B 1 38 ? -17.422 -15.07 0.64 1 84.31 38 GLU B C 1
ATOM 1775 O O . GLU B 1 38 ? -17.578 -14.359 -0.353 1 84.31 38 GLU B O 1
ATOM 1780 N N . ASP B 1 39 ? -17.984 -14.844 1.729 1 83.62 39 ASP B N 1
ATOM 1781 C CA . ASP B 1 39 ? -18.969 -13.773 1.871 1 83.62 39 ASP B CA 1
ATOM 1782 C C . ASP B 1 39 ? -18.312 -12.398 1.752 1 83.62 39 ASP B C 1
ATOM 1784 O O . ASP B 1 39 ? -18.953 -11.414 1.399 1 83.62 39 ASP B O 1
ATOM 1788 N N . GLN B 1 40 ? -17.047 -12.383 1.986 1 81.75 40 GLN B N 1
ATOM 1789 C CA . GLN B 1 40 ? -16.328 -11.117 1.956 1 81.75 40 GLN B CA 1
ATOM 1790 C C . GLN B 1 40 ? -15.664 -10.898 0.596 1 81.75 40 GLN B C 1
ATOM 1792 O O . GLN B 1 40 ? -15.148 -9.812 0.322 1 81.75 40 GLN B O 1
ATOM 1797 N N . PHE B 1 41 ? -15.773 -11.898 -0.243 1 86.94 41 PHE B N 1
ATOM 1798 C CA . PHE B 1 41 ? -15.148 -11.852 -1.559 1 86.94 41 PHE B CA 1
ATOM 1799 C C . PHE B 1 41 ? -16.078 -11.219 -2.582 1 86.94 41 PHE B C 1
ATOM 1801 O O . PHE B 1 41 ? -17.172 -11.727 -2.834 1 86.94 41 PHE B O 1
ATOM 1808 N N . LYS B 1 42 ? -15.68 -10.109 -3.197 1 89.62 42 LYS B N 1
ATOM 1809 C CA . LYS B 1 42 ? -16.562 -9.359 -4.086 1 89.62 42 LYS B CA 1
ATOM 1810 C C . LYS B 1 42 ? -15.961 -9.234 -5.48 1 89.62 42 LYS B C 1
ATOM 1812 O O . LYS B 1 42 ? -16.625 -8.766 -6.41 1 89.62 42 LYS B O 1
ATOM 1817 N N . MET B 1 43 ? -14.883 -9.836 -5.723 1 94.94 43 MET B N 1
ATOM 1818 C CA . MET B 1 43 ? -14.172 -9.648 -6.984 1 94.94 43 MET B CA 1
ATOM 1819 C C . MET B 1 43 ? -14.758 -10.539 -8.078 1 94.94 43 MET B C 1
ATOM 1821 O O . MET B 1 43 ? -15.094 -11.695 -7.824 1 94.94 43 MET B O 1
ATOM 1825 N N . THR B 1 44 ? -14.844 -9.945 -9.25 1 96.19 44 THR B N 1
ATOM 1826 C CA . THR B 1 44 ? -15.203 -10.703 -10.445 1 96.19 44 THR B CA 1
ATOM 1827 C C . THR B 1 44 ? -14.133 -10.531 -11.523 1 96.19 44 THR B C 1
ATOM 1829 O O . THR B 1 44 ? -13.32 -9.609 -11.469 1 96.19 44 THR B O 1
ATOM 1832 N N . ALA B 1 45 ? -14.203 -11.469 -12.438 1 97.62 45 ALA B N 1
ATOM 1833 C CA . ALA B 1 45 ? -13.266 -11.367 -13.555 1 97.62 45 ALA B CA 1
ATOM 1834 C C . ALA B 1 45 ? -13.453 -10.055 -14.32 1 97.62 45 ALA B C 1
ATOM 1836 O O . ALA B 1 45 ? -12.484 -9.461 -14.789 1 97.62 45 ALA B O 1
ATOM 1837 N N . GLU B 1 46 ? -14.625 -9.609 -14.414 1 97.69 46 GLU B N 1
ATOM 1838 C CA . GLU B 1 46 ? -14.938 -8.375 -15.125 1 97.69 46 GLU B CA 1
ATOM 1839 C C . GLU B 1 46 ? -14.305 -7.164 -14.445 1 97.69 46 GLU B C 1
ATOM 1841 O O . GLU B 1 46 ? -13.727 -6.301 -15.109 1 97.69 46 GLU B O 1
ATOM 1846 N N . VAL B 1 47 ? -14.414 -7.121 -13.195 1 97.25 47 VAL B N 1
ATOM 1847 C CA . VAL B 1 47 ? -13.859 -6 -12.438 1 97.25 47 VAL B CA 1
ATOM 1848 C C . VAL B 1 47 ? -12.336 -6.023 -12.523 1 97.25 47 VAL B C 1
ATOM 1850 O O . VAL B 1 47 ? -11.703 -4.992 -12.75 1 97.25 47 VAL B O 1
ATOM 1853 N N . LEU B 1 48 ? -11.781 -7.238 -12.359 1 98.25 48 LEU B N 1
ATOM 1854 C CA . LEU B 1 48 ? -10.336 -7.379 -12.453 1 98.25 48 LEU B CA 1
ATOM 1855 C C . LEU B 1 48 ? -9.836 -6.953 -13.828 1 98.25 48 LEU B C 1
ATOM 1857 O O . LEU B 1 48 ? -8.82 -6.254 -13.938 1 98.25 48 LEU B O 1
ATOM 1861 N N . MET B 1 49 ? -10.562 -7.363 -14.812 1 98.25 49 MET B N 1
ATOM 1862 C CA . MET B 1 49 ? -10.219 -7.035 -16.188 1 98.25 49 MET B CA 1
ATOM 1863 C C . MET B 1 49 ? -10.281 -5.527 -16.422 1 98.25 49 MET B C 1
ATOM 1865 O O . MET B 1 49 ? -9.359 -4.945 -17 1 98.25 49 MET B O 1
ATOM 1869 N N . LYS B 1 50 ? -11.281 -4.941 -16.016 1 97.75 50 LYS B N 1
ATOM 1870 C CA . LYS B 1 50 ? -11.461 -3.502 -16.172 1 97.75 50 LYS B CA 1
ATOM 1871 C C . LYS B 1 50 ? -10.367 -2.725 -15.453 1 97.75 50 LYS B C 1
ATOM 1873 O O . LYS B 1 50 ? -9.734 -1.842 -16.031 1 97.75 50 LYS B O 1
ATOM 1878 N N . ASP B 1 51 ? -10.125 -3.053 -14.25 1 97.69 51 ASP B N 1
ATOM 1879 C CA . ASP B 1 51 ? -9.18 -2.324 -13.406 1 97.69 51 ASP B CA 1
ATOM 1880 C C . ASP B 1 51 ? -7.742 -2.555 -13.859 1 97.69 51 ASP B C 1
ATOM 1882 O O . ASP B 1 51 ? -6.922 -1.637 -13.828 1 97.69 51 ASP B O 1
ATOM 1886 N N . GLY B 1 52 ? -7.457 -3.725 -14.266 1 98 52 GLY B N 1
ATOM 1887 C CA . GLY B 1 52 ? -6.07 -4.086 -14.531 1 98 52 GLY B CA 1
ATOM 1888 C C . GLY B 1 52 ? -5.676 -3.912 -15.984 1 98 52 GLY B C 1
ATOM 1889 O O . GLY B 1 52 ? -4.5 -3.711 -16.297 1 98 52 GLY B O 1
ATOM 1890 N N . PHE B 1 53 ? -6.707 -3.959 -16.922 1 98.25 53 PHE B N 1
ATOM 1891 C CA . PHE B 1 53 ? -6.297 -4.098 -18.312 1 98.25 53 PHE B CA 1
ATOM 1892 C C . PHE B 1 53 ? -7.074 -3.139 -19.203 1 98.25 53 PHE B C 1
ATOM 1894 O O . PHE B 1 53 ? -6.758 -2.98 -20.391 1 98.25 53 PHE B O 1
ATOM 1901 N N . GLU B 1 54 ? -8.031 -2.518 -18.656 1 97.38 54 GLU B N 1
ATOM 1902 C CA . GLU B 1 54 ? -8.82 -1.588 -19.469 1 97.38 54 GLU B CA 1
ATOM 1903 C C . GLU B 1 54 ? -8.742 -0.171 -18.906 1 97.38 54 GLU B C 1
ATOM 1905 O O . GLU B 1 54 ? -9.32 0.758 -19.469 1 97.38 54 GLU B O 1
ATOM 1910 N N . SER B 1 55 ? -8.172 -0.031 -17.812 1 95.38 55 SER B N 1
ATOM 1911 C CA . SER B 1 55 ? -7.93 1.285 -17.234 1 95.38 55 SER B CA 1
ATOM 1912 C C . SER B 1 55 ? -6.547 1.806 -17.609 1 95.38 55 SER B C 1
ATOM 1914 O O . SER B 1 55 ? -5.609 1.023 -17.781 1 95.38 55 SER B O 1
ATOM 1916 N N . ASP B 1 56 ? -6.457 3.15 -17.734 1 94 56 ASP B N 1
ATOM 1917 C CA . ASP B 1 56 ? -5.184 3.812 -18.016 1 94 56 ASP B CA 1
ATOM 1918 C C . ASP B 1 56 ? -4.957 4.98 -17.062 1 94 56 ASP B C 1
ATOM 1920 O O . ASP B 1 56 ? -5.664 5.992 -17.125 1 94 56 ASP B O 1
ATOM 1924 N N . PRO B 1 57 ? -3.979 4.922 -16.219 1 94.69 57 PRO B N 1
ATOM 1925 C CA . PRO B 1 57 ? -3.098 3.768 -16.031 1 94.69 57 PRO B CA 1
ATOM 1926 C C . PRO B 1 57 ? -3.805 2.59 -15.359 1 94.69 57 PRO B C 1
ATOM 1928 O O . PRO B 1 57 ? -4.863 2.766 -14.75 1 94.69 57 PRO B O 1
ATOM 1931 N N . PRO B 1 58 ? -3.227 1.334 -15.5 1 97.38 58 PRO B N 1
ATOM 1932 C CA . PRO B 1 58 ? -3.818 0.195 -14.789 1 97.38 58 PRO B CA 1
ATOM 1933 C C . PRO B 1 58 ? -3.779 0.356 -13.273 1 97.38 58 PRO B C 1
ATOM 1935 O O . PRO B 1 58 ? -2.822 0.916 -12.734 1 97.38 58 PRO B O 1
ATOM 1938 N N . CYS B 1 59 ? -4.75 -0.253 -12.602 1 97.69 59 CYS B N 1
ATOM 1939 C CA . CYS B 1 59 ? -4.855 -0.135 -11.156 1 97.69 59 CYS B CA 1
ATOM 1940 C C . CYS B 1 59 ? -3.863 -1.062 -10.461 1 97.69 59 CYS B C 1
ATOM 1942 O O . CYS B 1 59 ? -3.592 -0.906 -9.266 1 97.69 59 CYS B O 1
ATOM 1944 N N . PHE B 1 60 ? -3.402 -2.018 -11.219 1 98.5 60 PHE B N 1
ATOM 1945 C CA . PHE B 1 60 ? -2.414 -2.951 -10.695 1 98.5 60 PHE B CA 1
ATOM 1946 C C . PHE B 1 60 ? -1.604 -3.576 -11.82 1 98.5 60 PHE B C 1
ATOM 1948 O O . PHE B 1 60 ? -1.942 -3.42 -13 1 98.5 60 PHE B O 1
ATOM 1955 N N . SER B 1 61 ? -0.518 -4.227 -11.461 1 98.5 61 SER B N 1
ATOM 1956 C CA . SER B 1 61 ? 0.263 -5.07 -12.359 1 98.5 61 SER B CA 1
ATOM 1957 C C . SER B 1 61 ? 0.274 -6.52 -11.883 1 98.5 61 SER B C 1
ATOM 1959 O O . SER B 1 61 ? -0.117 -6.812 -10.75 1 98.5 61 SER B O 1
ATOM 1961 N N . SER B 1 62 ? 0.63 -7.41 -12.836 1 98.81 62 SER B N 1
ATOM 1962 C CA . SER B 1 62 ? 0.543 -8.828 -12.492 1 98.81 62 SER B CA 1
ATOM 1963 C C . SER B 1 62 ? 1.468 -9.664 -13.367 1 98.81 62 SER B C 1
ATOM 1965 O O . SER B 1 62 ? 1.578 -9.422 -14.57 1 98.81 62 SER B O 1
ATOM 1967 N N . PHE B 1 63 ? 2.17 -10.578 -12.711 1 98.81 63 PHE B N 1
ATOM 1968 C CA . PHE B 1 63 ? 2.807 -11.695 -13.383 1 98.81 63 PHE B CA 1
ATOM 1969 C C . PHE B 1 63 ? 2.055 -12.992 -13.109 1 98.81 63 PHE B C 1
ATOM 1971 O O . PHE B 1 63 ? 1.456 -13.156 -12.047 1 98.81 63 PHE B O 1
ATOM 1978 N N . VAL B 1 64 ? 2.129 -13.914 -14.078 1 98.62 64 VAL B N 1
ATOM 1979 C CA . VAL B 1 64 ? 1.546 -15.242 -13.891 1 98.62 64 VAL B CA 1
ATOM 1980 C C . VAL B 1 64 ? 2.564 -16.312 -14.273 1 98.62 64 VAL B C 1
ATOM 1982 O O . VAL B 1 64 ? 3.533 -16.031 -14.984 1 98.62 64 VAL B O 1
ATOM 1985 N N . ALA B 1 65 ? 2.357 -17.469 -13.703 1 98.12 65 ALA B N 1
ATOM 1986 C CA . ALA B 1 65 ? 3.041 -18.688 -14.148 1 98.12 65 ALA B CA 1
ATOM 1987 C C . ALA B 1 65 ? 2.068 -19.641 -14.82 1 98.12 65 ALA B C 1
ATOM 1989 O O . ALA B 1 65 ? 1.009 -19.953 -14.273 1 98.12 65 ALA B O 1
ATOM 1990 N N . GLU B 1 66 ? 2.398 -20.062 -15.969 1 97.31 66 GLU B N 1
ATOM 1991 C CA . GLU B 1 66 ? 1.598 -21.047 -16.672 1 97.31 66 GLU B CA 1
ATOM 1992 C C . GLU B 1 66 ? 2.398 -22.328 -16.938 1 97.31 66 GLU B C 1
ATOM 1994 O O . GLU B 1 66 ? 3.617 -22.266 -17.109 1 97.31 66 GLU B O 1
ATOM 1999 N N . THR B 1 67 ? 1.648 -23.469 -16.938 1 95.38 67 THR B N 1
ATOM 2000 C CA . THR B 1 67 ? 2.297 -24.734 -17.281 1 95.38 67 THR B CA 1
ATOM 2001 C C . THR B 1 67 ? 2.674 -24.75 -18.766 1 95.38 67 THR B C 1
ATOM 2003 O O . THR B 1 67 ? 1.918 -24.266 -19.609 1 95.38 67 THR B O 1
ATOM 2006 N N . LYS B 1 68 ? 3.861 -25.203 -18.953 1 90.88 68 LYS B N 1
ATOM 2007 C CA . LYS B 1 68 ? 4.285 -25.281 -20.344 1 90.88 68 LYS B CA 1
ATOM 2008 C C . LYS B 1 68 ? 3.4 -26.234 -21.141 1 90.88 68 LYS B C 1
ATOM 2010 O O . LYS B 1 68 ? 3.074 -25.969 -22.297 1 90.88 68 LYS B O 1
ATOM 2015 N N . LYS B 1 69 ? 3.076 -27.266 -20.344 1 84.12 69 LYS B N 1
ATOM 2016 C CA . LYS B 1 69 ? 2.16 -28.234 -20.953 1 84.12 69 LYS B CA 1
ATOM 2017 C C . LYS B 1 69 ? 0.708 -27.859 -20.656 1 84.12 69 LYS B C 1
ATOM 2019 O O . LYS B 1 69 ? 0.311 -27.734 -19.5 1 84.12 69 LYS B O 1
ATOM 2024 N N . GLY B 1 70 ? -0.137 -27.25 -21.594 1 83 70 GLY B N 1
ATOM 2025 C CA . GLY B 1 70 ? -1.558 -26.984 -21.438 1 83 70 GLY B CA 1
ATOM 2026 C C . GLY B 1 70 ? -1.891 -25.5 -21.391 1 83 70 GLY B C 1
ATOM 2027 O O . GLY B 1 70 ? -3.055 -25.125 -21.516 1 83 70 GLY B O 1
ATOM 2028 N N . ASN B 1 71 ? -0.94 -24.734 -20.969 1 87.12 71 ASN B N 1
ATOM 2029 C CA . ASN B 1 71 ? -1.11 -23.281 -20.953 1 87.12 71 ASN B CA 1
ATOM 2030 C C . ASN B 1 71 ? -2.09 -22.859 -19.859 1 87.12 71 ASN B C 1
ATOM 2032 O O . ASN B 1 71 ? -2.916 -21.969 -20.078 1 87.12 71 ASN B O 1
ATOM 2036 N N . GLU B 1 72 ? -2.053 -23.609 -18.766 1 94.06 72 GLU B N 1
ATOM 2037 C CA . GLU B 1 72 ? -2.893 -23.281 -17.609 1 94.06 72 GLU B CA 1
ATOM 2038 C C . GLU B 1 72 ? -2.164 -22.359 -16.641 1 94.06 72 GLU B C 1
ATOM 2040 O O . GLU B 1 72 ? -1.019 -22.625 -16.266 1 94.06 72 GLU B O 1
ATOM 2045 N N . VAL B 1 73 ? -2.828 -21.281 -16.297 1 97.88 73 VAL B N 1
ATOM 2046 C CA . VAL B 1 73 ? -2.27 -20.406 -15.281 1 97.88 73 VAL B CA 1
ATOM 2047 C C . VAL B 1 73 ? -2.41 -21.047 -13.898 1 97.88 73 VAL B C 1
ATOM 2049 O O . VAL B 1 73 ? -3.52 -21.375 -13.477 1 97.88 73 VAL B O 1
ATOM 2052 N N . VAL B 1 74 ? -1.269 -21.219 -13.195 1 97.5 74 VAL B N 1
ATOM 2053 C CA . VAL B 1 74 ? -1.3 -21.984 -11.961 1 97.5 74 VAL B CA 1
ATOM 2054 C C . VAL B 1 74 ? -0.817 -21.109 -10.797 1 97.5 74 VAL B C 1
ATOM 2056 O O . VAL B 1 74 ? -0.835 -21.531 -9.641 1 97.5 74 VAL B O 1
ATOM 2059 N N . ALA B 1 75 ? -0.354 -19.906 -11.086 1 98.44 75 ALA B N 1
ATOM 2060 C CA . ALA B 1 75 ? 0.117 -18.953 -10.078 1 98.44 75 ALA B CA 1
ATOM 2061 C C . ALA B 1 75 ? 0.009 -17.516 -10.578 1 98.44 75 ALA B C 1
ATOM 2063 O O . ALA B 1 75 ? -0.024 -17.281 -11.789 1 98.44 75 ALA B O 1
ATOM 2064 N N . TYR B 1 76 ? -0.097 -16.562 -9.625 1 98.75 76 TYR B N 1
ATOM 2065 C CA . TYR B 1 76 ? -0.182 -15.164 -10.031 1 98.75 76 TYR B CA 1
ATOM 2066 C C . TYR B 1 76 ? 0.375 -14.25 -8.945 1 98.75 76 TYR B C 1
ATOM 2068 O O . TYR B 1 76 ? 0.572 -14.68 -7.805 1 98.75 76 TYR B O 1
ATOM 2076 N N . THR B 1 77 ? 0.661 -13.078 -9.344 1 98.81 77 THR B N 1
ATOM 2077 C CA . THR B 1 77 ? 0.895 -11.961 -8.43 1 98.81 77 THR B CA 1
ATOM 2078 C C . THR B 1 77 ? -0.05 -10.805 -8.742 1 98.81 77 THR B C 1
ATOM 2080 O O . THR B 1 77 ? -0.554 -10.688 -9.859 1 98.81 77 THR B O 1
ATOM 2083 N N . ILE B 1 78 ? -0.33 -10.008 -7.805 1 98.81 78 ILE B N 1
ATOM 2084 C CA . ILE B 1 78 ? -0.923 -8.688 -7.938 1 98.81 78 ILE B CA 1
ATOM 2085 C C . ILE B 1 78 ? -0.122 -7.676 -7.117 1 98.81 78 ILE B C 1
ATOM 2087 O O . ILE B 1 78 ? 0.087 -7.871 -5.918 1 98.81 78 ILE B O 1
ATOM 2091 N N . PHE B 1 79 ? 0.349 -6.633 -7.793 1 98.81 79 PHE B N 1
ATOM 2092 C CA . PHE B 1 79 ? 1.164 -5.648 -7.094 1 98.81 79 PHE B CA 1
ATOM 2093 C C . PHE B 1 79 ? 0.923 -4.25 -7.656 1 98.81 79 PHE B C 1
ATOM 2095 O O . PHE B 1 79 ? 0.416 -4.105 -8.766 1 98.81 79 PHE B O 1
ATOM 2102 N N . VAL B 1 80 ? 1.233 -3.258 -6.852 1 98.56 80 VAL B N 1
ATOM 2103 C CA . VAL B 1 80 ? 0.983 -1.868 -7.219 1 98.56 80 VAL B CA 1
ATOM 2104 C C . VAL B 1 80 ? 2.188 -1.008 -6.844 1 98.56 80 VAL B C 1
ATOM 2106 O O . VAL B 1 80 ? 2.99 -1.393 -5.992 1 98.56 80 VAL B O 1
ATOM 2109 N N . MET B 1 81 ? 2.312 0.107 -7.582 1 97.31 81 MET B N 1
ATOM 2110 C CA . MET B 1 81 ? 3.262 1.132 -7.156 1 97.31 81 MET B CA 1
ATOM 2111 C C . MET B 1 81 ? 2.695 1.955 -6.004 1 97.31 81 MET B C 1
ATOM 2113 O O . MET B 1 81 ? 1.521 2.326 -6.02 1 97.31 81 MET B O 1
ATOM 2117 N N . GLN B 1 82 ? 3.467 2.129 -5.023 1 97.81 82 GLN B N 1
ATOM 2118 C CA . GLN B 1 82 ? 3.164 2.969 -3.867 1 97.81 82 GLN B CA 1
ATOM 2119 C C . GLN B 1 82 ? 4.223 4.051 -3.684 1 97.81 82 GLN B C 1
ATOM 2121 O O . GLN B 1 82 ? 4.988 4.344 -4.605 1 97.81 82 GLN B O 1
ATOM 2126 N N . TYR B 1 83 ? 4.098 4.797 -2.561 1 98.25 83 TYR B N 1
ATOM 2127 C CA . TYR B 1 83 ? 5.012 5.918 -2.369 1 98.25 83 TYR B CA 1
ATOM 2128 C C . TYR B 1 83 ? 5.422 6.043 -0.906 1 98.25 83 TYR B C 1
ATOM 2130 O O . TYR B 1 83 ? 4.582 5.926 -0.01 1 98.25 83 TYR B O 1
ATOM 2138 N N . SER B 1 84 ? 6.652 6.184 -0.672 1 96.94 84 SER B N 1
ATOM 2139 C CA . SER B 1 84 ? 7.242 6.469 0.632 1 96.94 84 SER B CA 1
ATOM 2140 C C . SER B 1 84 ? 7.66 7.934 0.737 1 96.94 84 SER B C 1
ATOM 2142 O O . SER B 1 84 ? 8.312 8.461 -0.164 1 96.94 84 SER B O 1
ATOM 2144 N N . THR B 1 85 ? 7.281 8.57 1.805 1 95.94 85 THR B N 1
ATOM 2145 C CA . THR B 1 85 ? 7.672 9.961 1.999 1 95.94 85 THR B CA 1
ATOM 2146 C C . THR B 1 85 ? 9.172 10.07 2.289 1 95.94 85 THR B C 1
ATOM 2148 O O . THR B 1 85 ? 9.742 11.156 2.209 1 95.94 85 THR B O 1
ATOM 2151 N N . TRP B 1 86 ? 9.773 8.938 2.557 1 93 86 TRP B N 1
ATOM 2152 C CA . TRP B 1 86 ? 11.195 8.922 2.887 1 93 86 TRP B CA 1
ATOM 2153 C C . TRP B 1 86 ? 12.039 8.594 1.657 1 93 86 TRP B C 1
ATOM 2155 O O . TRP B 1 86 ? 13.125 9.156 1.474 1 93 86 TRP B O 1
ATOM 2165 N N . ASN B 1 87 ? 11.438 7.715 0.773 1 92.25 87 ASN B N 1
ATOM 2166 C CA . ASN B 1 87 ? 12.328 7.09 -0.201 1 92.25 87 ASN B CA 1
ATOM 2167 C C . ASN B 1 87 ? 11.797 7.242 -1.623 1 92.25 87 ASN B C 1
ATOM 2169 O O . ASN B 1 87 ? 12.492 6.934 -2.588 1 92.25 87 ASN B O 1
ATOM 2173 N N . GLY B 1 88 ? 10.547 7.707 -1.718 1 96.31 88 GLY B N 1
ATOM 2174 C CA . GLY B 1 88 ? 9.969 7.844 -3.045 1 96.31 88 GLY B CA 1
ATOM 2175 C C . GLY B 1 88 ? 9.156 6.633 -3.471 1 96.31 88 GLY B C 1
ATOM 2176 O O . GLY B 1 88 ? 8.375 6.094 -2.686 1 96.31 88 GLY B O 1
ATOM 2177 N N . LYS B 1 89 ? 9.359 6.191 -4.727 1 97.44 89 LYS B N 1
ATOM 2178 C CA . LYS B 1 89 ? 8.57 5.109 -5.301 1 97.44 89 LYS B CA 1
ATOM 2179 C C . LYS B 1 89 ? 8.914 3.771 -4.648 1 97.44 89 LYS B C 1
ATOM 2181 O O . LYS B 1 89 ? 10.086 3.473 -4.414 1 97.44 89 LYS B O 1
ATOM 2186 N N . ILE B 1 90 ? 7.895 3.023 -4.367 1 98.25 90 ILE B N 1
ATOM 2187 C CA . ILE B 1 90 ? 8.078 1.672 -3.85 1 98.25 90 ILE B CA 1
ATOM 2188 C C . ILE B 1 90 ? 7.07 0.728 -4.504 1 98.25 90 ILE B C 1
ATOM 2190 O O . ILE B 1 90 ? 6.133 1.175 -5.168 1 98.25 90 ILE B O 1
ATOM 2194 N N . ILE B 1 91 ? 7.316 -0.534 -4.379 1 98.5 91 ILE B N 1
ATOM 2195 C CA . ILE B 1 91 ? 6.352 -1.521 -4.848 1 98.5 91 ILE B CA 1
ATOM 2196 C C . ILE B 1 91 ? 5.691 -2.205 -3.65 1 98.5 91 ILE B C 1
ATOM 2198 O O . ILE B 1 91 ? 6.332 -2.416 -2.617 1 98.5 91 ILE B O 1
ATOM 2202 N N . TYR B 1 92 ? 4.418 -2.453 -3.785 1 98.88 92 TYR B N 1
ATOM 2203 C CA . TYR B 1 92 ? 3.68 -3.238 -2.801 1 98.88 92 TYR B CA 1
ATOM 2204 C C . TYR B 1 92 ? 3.092 -4.492 -3.436 1 98.88 92 TYR B C 1
ATOM 2206 O O . TYR B 1 92 ? 2.305 -4.41 -4.379 1 98.88 92 TYR B O 1
ATOM 2214 N N . LEU B 1 93 ? 3.469 -5.652 -2.939 1 98.88 93 LEU B N 1
ATOM 2215 C CA . LEU B 1 93 ? 2.918 -6.926 -3.387 1 98.88 93 LEU B CA 1
ATOM 2216 C C . LEU B 1 93 ? 1.655 -7.277 -2.605 1 98.88 93 LEU B C 1
ATOM 2218 O O . LEU B 1 93 ? 1.731 -7.672 -1.44 1 98.88 93 LEU B O 1
ATOM 2222 N N . GLU B 1 94 ? 0.523 -7.184 -3.252 1 98.31 94 GLU B N 1
ATOM 2223 C CA . GLU B 1 94 ? -0.755 -7.484 -2.615 1 98.31 94 GLU B CA 1
ATOM 2224 C C . GLU B 1 94 ? -0.961 -8.992 -2.475 1 98.31 94 GLU B C 1
ATOM 2226 O O . GLU B 1 94 ? -1.479 -9.461 -1.459 1 98.31 94 GLU B O 1
ATOM 2231 N N . ASP B 1 95 ? -0.562 -9.703 -3.559 1 97.75 95 ASP B N 1
ATOM 2232 C CA . ASP B 1 95 ? -0.812 -11.141 -3.541 1 97.75 95 ASP B CA 1
ATOM 2233 C C . ASP B 1 95 ? 0.248 -11.898 -4.344 1 97.75 95 ASP B C 1
ATOM 2235 O O . ASP B 1 95 ? 0.677 -11.438 -5.402 1 97.75 95 ASP B O 1
ATOM 2239 N N . VAL B 1 96 ? 0.641 -12.969 -3.836 1 98.06 96 VAL B N 1
ATOM 2240 C CA . VAL B 1 96 ? 1.343 -14.031 -4.551 1 98.06 96 VAL B CA 1
ATOM 2241 C C . VAL B 1 96 ? 0.734 -15.391 -4.188 1 98.06 96 VAL B C 1
ATOM 2243 O O . VAL B 1 96 ? 0.633 -15.734 -3.01 1 98.06 96 VAL B O 1
ATOM 2246 N N . PHE B 1 97 ? 0.248 -16.078 -5.219 1 97.69 97 PHE B N 1
ATOM 2247 C CA . PHE B 1 97 ? -0.49 -17.328 -4.992 1 97.69 97 PHE B CA 1
ATOM 2248 C C . PHE B 1 97 ? -0.054 -18.406 -5.973 1 97.69 97 PHE B C 1
ATOM 2250 O O . PHE B 1 97 ? 0.167 -18.125 -7.156 1 97.69 97 PHE B O 1
ATOM 2257 N N . VAL B 1 98 ? 0.125 -19.547 -5.441 1 97.25 98 VAL B N 1
ATOM 2258 C CA . VAL B 1 98 ? 0.413 -20.75 -6.23 1 97.25 98 VAL B CA 1
ATOM 2259 C C . VAL B 1 98 ? -0.602 -21.844 -5.906 1 97.25 98 VAL B C 1
ATOM 2261 O O . VAL B 1 98 ? -0.836 -22.156 -4.738 1 97.25 98 VAL B O 1
ATOM 2264 N N . LYS B 1 99 ? -1.209 -22.438 -6.953 1 96.5 99 LYS B N 1
ATOM 2265 C CA . LYS B 1 99 ? -2.107 -23.578 -6.734 1 96.5 99 LYS B CA 1
ATOM 2266 C C . LYS B 1 99 ? -1.43 -24.656 -5.902 1 96.5 99 LYS B C 1
ATOM 2268 O O . LYS B 1 99 ? -0.245 -24.953 -6.094 1 96.5 99 LYS B O 1
ATOM 2273 N N . GLN B 1 100 ? -2.221 -25.297 -5.141 1 94.12 100 GLN B N 1
ATOM 2274 C CA . GLN B 1 100 ? -1.725 -26.25 -4.152 1 94.12 100 GLN B CA 1
ATOM 2275 C C . GLN B 1 100 ? -0.875 -27.328 -4.812 1 94.12 100 GLN B C 1
ATOM 2277 O O . GLN B 1 100 ? 0.216 -27.641 -4.332 1 94.12 100 GLN B O 1
ATOM 2282 N N . ASN B 1 101 ? -1.288 -27.859 -5.938 1 93.81 101 ASN B N 1
ATOM 2283 C CA . ASN B 1 101 ? -0.619 -28.969 -6.602 1 93.81 101 ASN B CA 1
ATOM 2284 C C . ASN B 1 101 ? 0.663 -28.531 -7.297 1 93.81 101 ASN B C 1
ATOM 2286 O O . ASN B 1 101 ? 1.42 -29.359 -7.809 1 93.81 101 ASN B O 1
ATOM 2290 N N . HIS B 1 102 ? 0.93 -27.281 -7.281 1 95.38 102 HIS B N 1
ATOM 2291 C CA . HIS B 1 102 ? 2.111 -26.766 -7.961 1 95.38 102 HIS B CA 1
ATOM 2292 C C . HIS B 1 102 ? 3.061 -26.094 -6.977 1 95.38 102 HIS B C 1
ATOM 2294 O O . HIS B 1 102 ? 3.998 -25.406 -7.387 1 95.38 102 HIS B O 1
ATOM 2300 N N . ARG B 1 103 ? 2.834 -26.266 -5.707 1 94.31 103 ARG B N 1
ATOM 2301 C CA . ARG B 1 103 ? 3.654 -25.656 -4.668 1 94.31 103 ARG B CA 1
ATOM 2302 C C . ARG B 1 103 ? 4.934 -26.453 -4.438 1 94.31 103 ARG B C 1
ATOM 2304 O O . ARG B 1 103 ? 5.113 -27.531 -5.012 1 94.31 103 ARG B O 1
ATOM 2311 N N . ASN B 1 104 ? 5.844 -25.844 -3.793 1 92.44 104 ASN B N 1
ATOM 2312 C CA . ASN B 1 104 ? 7.133 -26.438 -3.447 1 92.44 104 ASN B CA 1
ATOM 2313 C C . ASN B 1 104 ? 7.977 -26.703 -4.688 1 92.44 104 ASN B C 1
ATOM 2315 O O . ASN B 1 104 ? 8.68 -27.719 -4.754 1 92.44 104 ASN B O 1
ATOM 2319 N N . ARG B 1 105 ? 7.75 -25.891 -5.648 1 92.56 105 ARG B N 1
ATOM 2320 C CA . ARG B 1 105 ? 8.516 -26 -6.883 1 92.56 105 ARG B CA 1
ATOM 2321 C C . ARG B 1 105 ? 9.242 -24.688 -7.195 1 92.56 105 ARG B C 1
ATOM 2323 O O . ARG B 1 105 ? 9.695 -24.484 -8.32 1 92.56 105 ARG B O 1
ATOM 2330 N N . GLY B 1 106 ? 9.211 -23.75 -6.277 1 94.12 106 GLY B N 1
ATOM 2331 C CA . GLY B 1 106 ? 9.969 -22.516 -6.41 1 94.12 106 GLY B CA 1
ATOM 2332 C C . GLY B 1 106 ? 9.219 -21.422 -7.172 1 94.12 106 GLY B C 1
ATOM 2333 O O . GLY B 1 106 ? 9.781 -20.391 -7.496 1 94.12 106 GLY B O 1
ATOM 2334 N N . LEU B 1 107 ? 7.98 -21.625 -7.457 1 96.31 107 LEU B N 1
ATOM 2335 C CA . LEU B 1 107 ? 7.207 -20.703 -8.281 1 96.31 107 LEU B CA 1
ATOM 2336 C C . LEU B 1 107 ? 7 -19.375 -7.562 1 96.31 107 LEU B C 1
ATOM 2338 O O . LEU B 1 107 ? 7.125 -18.312 -8.172 1 96.31 107 LEU B O 1
ATOM 2342 N N . ALA B 1 108 ? 6.723 -19.422 -6.285 1 97.62 108 ALA B N 1
ATOM 2343 C CA . ALA B 1 108 ? 6.523 -18.188 -5.531 1 97.62 108 ALA B CA 1
ATOM 2344 C C . ALA B 1 108 ? 7.785 -17.328 -5.535 1 97.62 108 ALA B C 1
ATOM 2346 O O . ALA B 1 108 ? 7.727 -16.125 -5.773 1 97.62 108 ALA B O 1
ATOM 2347 N N . THR B 1 109 ? 8.883 -18 -5.285 1 97.12 109 THR B N 1
ATOM 2348 C CA . THR B 1 109 ? 10.164 -17.312 -5.289 1 97.12 109 THR B CA 1
ATOM 2349 C C . THR B 1 109 ? 10.422 -16.656 -6.641 1 97.12 109 THR B C 1
ATOM 2351 O O . THR B 1 109 ? 10.773 -15.477 -6.699 1 97.12 109 THR B O 1
ATOM 2354 N N . LYS B 1 110 ? 10.18 -17.359 -7.703 1 96.62 110 LYS B N 1
ATOM 2355 C CA . LYS B 1 110 ? 10.406 -16.828 -9.047 1 96.62 110 LYS B CA 1
ATOM 2356 C C . LYS B 1 110 ? 9.492 -15.648 -9.344 1 96.62 110 LYS B C 1
ATOM 2358 O O . LYS B 1 110 ? 9.914 -14.672 -9.961 1 96.62 110 LYS B O 1
ATOM 2363 N N . LEU B 1 111 ? 8.281 -15.758 -8.914 1 98.38 111 LEU B N 1
ATOM 2364 C CA . LEU B 1 111 ? 7.32 -14.672 -9.117 1 98.38 111 LEU B CA 1
ATOM 2365 C C . LEU B 1 111 ? 7.73 -13.43 -8.344 1 98.38 111 LEU B C 1
ATOM 2367 O O . LEU B 1 111 ? 7.676 -12.312 -8.875 1 98.38 111 LEU B O 1
ATOM 2371 N N . ILE B 1 112 ? 8.156 -13.57 -7.125 1 98.56 112 ILE B N 1
ATOM 2372 C CA . ILE B 1 112 ? 8.602 -12.461 -6.297 1 98.56 112 ILE B CA 1
ATOM 2373 C C . ILE B 1 112 ? 9.836 -11.812 -6.922 1 98.56 112 ILE B C 1
ATOM 2375 O O . ILE B 1 112 ? 9.961 -10.586 -6.945 1 98.56 112 ILE B O 1
ATOM 2379 N N . GLN B 1 113 ? 10.695 -12.625 -7.445 1 98.19 113 GLN B N 1
ATOM 2380 C CA . GLN B 1 113 ? 11.883 -12.117 -8.125 1 98.19 113 GLN B CA 1
ATOM 2381 C C . GLN B 1 113 ? 11.508 -11.297 -9.352 1 98.19 113 GLN B C 1
ATOM 2383 O O . GLN B 1 113 ? 12.125 -10.266 -9.633 1 98.19 113 GLN B O 1
ATOM 2388 N N . LYS B 1 114 ? 10.531 -11.727 -10.078 1 98.38 114 LYS B N 1
ATOM 2389 C CA . LYS B 1 114 ? 10.078 -10.977 -11.242 1 98.38 114 LYS B CA 1
ATOM 2390 C C . LYS B 1 114 ? 9.5 -9.625 -10.836 1 98.38 114 LYS B C 1
ATOM 2392 O O . LYS B 1 114 ? 9.742 -8.609 -11.5 1 98.38 114 LYS B O 1
ATOM 2397 N N . VAL B 1 115 ? 8.695 -9.602 -9.766 1 98.81 115 VAL B N 1
ATOM 2398 C CA . VAL B 1 115 ? 8.164 -8.344 -9.258 1 98.81 115 VAL B CA 1
ATOM 2399 C C . VAL B 1 115 ? 9.312 -7.438 -8.812 1 98.81 115 VAL B C 1
ATOM 2401 O O . VAL B 1 115 ? 9.297 -6.234 -9.07 1 98.81 115 VAL B O 1
ATOM 2404 N N . ASN B 1 116 ? 10.281 -8.039 -8.18 1 98.81 116 ASN B N 1
ATOM 2405 C CA . ASN B 1 116 ? 11.43 -7.258 -7.738 1 98.81 116 ASN B CA 1
ATOM 2406 C C . ASN B 1 116 ? 12.211 -6.695 -8.922 1 98.81 116 ASN B C 1
ATOM 2408 O O . ASN B 1 116 ? 12.719 -5.57 -8.859 1 98.81 116 ASN B O 1
ATOM 2412 N N . GLU B 1 117 ? 12.367 -7.516 -9.969 1 98.62 117 GLU B N 1
ATOM 2413 C CA . GLU B 1 117 ? 13.008 -6.996 -11.172 1 98.62 117 GLU B CA 1
ATOM 2414 C C . GLU B 1 117 ? 12.297 -5.734 -11.664 1 98.62 117 GLU B C 1
ATOM 2416 O O . GLU B 1 117 ? 12.953 -4.738 -11.984 1 98.62 117 GLU B O 1
ATOM 2421 N N . PHE B 1 118 ? 11.047 -5.812 -11.75 1 98.44 118 PHE B N 1
ATOM 2422 C CA . PHE B 1 118 ? 10.234 -4.656 -12.125 1 98.44 118 PHE B CA 1
ATOM 2423 C C . PHE B 1 118 ? 10.516 -3.477 -11.203 1 98.44 118 PHE B C 1
ATOM 2425 O O . PHE B 1 118 ? 10.672 -2.346 -11.664 1 98.44 118 PHE B O 1
ATOM 2432 N N . SER B 1 119 ? 10.508 -3.748 -9.875 1 98.44 119 SER B N 1
ATOM 2433 C CA . SER B 1 119 ? 10.719 -2.713 -8.867 1 98.44 119 SER B CA 1
ATOM 2434 C C . SER B 1 119 ? 12.055 -2.004 -9.07 1 98.44 119 SER B C 1
ATOM 2436 O O . SER B 1 119 ? 12.109 -0.773 -9.094 1 98.44 119 SER B O 1
ATOM 2438 N N . VAL B 1 120 ? 13.102 -2.777 -9.25 1 98.38 120 VAL B N 1
ATOM 2439 C CA . VAL B 1 120 ? 14.445 -2.227 -9.406 1 98.38 120 VAL B CA 1
ATOM 2440 C C . VAL B 1 120 ? 14.539 -1.447 -10.711 1 98.38 120 VAL B C 1
ATOM 2442 O O . VAL B 1 120 ? 15.062 -0.331 -10.742 1 98.38 120 VAL B O 1
ATOM 2445 N N . GLU B 1 121 ? 13.984 -1.985 -11.742 1 98.12 121 GLU B N 1
ATOM 2446 C CA . GLU B 1 121 ? 14.078 -1.389 -13.07 1 98.12 121 GLU B CA 1
ATOM 2447 C C . GLU B 1 121 ? 13.273 -0.096 -13.148 1 98.12 121 GLU B C 1
ATOM 2449 O O . GLU B 1 121 ? 13.547 0.765 -13.984 1 98.12 121 GLU B O 1
ATOM 2454 N N . THR B 1 122 ? 12.281 0.049 -12.328 1 96.75 122 THR B N 1
ATOM 2455 C CA . THR B 1 122 ? 11.453 1.251 -12.344 1 96.75 122 THR B CA 1
ATOM 2456 C C . THR B 1 122 ? 11.898 2.232 -11.266 1 96.75 122 THR B C 1
ATOM 2458 O O . THR B 1 122 ? 11.242 3.25 -11.039 1 96.75 122 THR B O 1
ATOM 2461 N N . GLY B 1 123 ? 12.938 1.906 -10.539 1 96.12 123 GLY B N 1
ATOM 2462 C CA . GLY B 1 123 ? 13.578 2.854 -9.641 1 96.12 123 GLY B CA 1
ATOM 2463 C C . GLY B 1 123 ? 12.953 2.867 -8.258 1 96.12 123 GLY B C 1
ATOM 2464 O O . GLY B 1 123 ? 13.062 3.857 -7.531 1 96.12 123 GLY B O 1
ATOM 2465 N N . CYS B 1 124 ? 12.242 1.832 -7.902 1 97.62 124 CYS B N 1
ATOM 2466 C CA . CYS B 1 124 ? 11.664 1.743 -6.566 1 97.62 124 CYS B CA 1
ATOM 2467 C C . CYS B 1 124 ? 12.75 1.529 -5.52 1 97.62 124 CYS B C 1
ATOM 2469 O O . CYS B 1 124 ? 13.734 0.831 -5.77 1 97.62 124 CYS B O 1
ATOM 2471 N N . GLN B 1 125 ? 12.469 2.092 -4.332 1 97 125 GLN B N 1
ATOM 2472 C CA . GLN B 1 125 ? 13.508 2.092 -3.311 1 97 125 GLN B CA 1
ATOM 2473 C C . GLN B 1 125 ? 13.203 1.073 -2.217 1 97 125 GLN B C 1
ATOM 2475 O O . GLN B 1 125 ? 14.078 0.755 -1.4 1 97 125 GLN B O 1
ATOM 2480 N N . GLN B 1 126 ? 11.977 0.62 -2.189 1 97.44 126 GLN B N 1
ATOM 2481 C CA . GLN B 1 126 ? 11.547 -0.428 -1.272 1 97.44 126 GLN B CA 1
ATOM 2482 C C . GLN B 1 126 ? 10.547 -1.363 -1.939 1 97.44 126 GLN B C 1
ATOM 2484 O O . GLN B 1 126 ? 9.945 -1.014 -2.957 1 97.44 126 GLN B O 1
ATOM 2489 N N . PHE B 1 127 ? 10.492 -2.518 -1.441 1 98.75 127 PHE B N 1
ATOM 2490 C CA . PHE B 1 127 ? 9.516 -3.535 -1.806 1 98.75 127 PHE B CA 1
ATOM 2491 C C . PHE B 1 127 ? 8.797 -4.059 -0.57 1 98.75 127 PHE B C 1
ATOM 2493 O O . PHE B 1 127 ? 9.398 -4.727 0.272 1 98.75 127 PHE B O 1
ATOM 2500 N N . ARG B 1 128 ? 7.434 -3.732 -0.478 1 98.75 128 ARG B N 1
ATOM 2501 C CA . ARG B 1 128 ? 6.66 -4.039 0.722 1 98.75 128 ARG B CA 1
ATOM 2502 C C . ARG B 1 128 ? 5.609 -5.109 0.439 1 98.75 128 ARG B C 1
ATOM 2504 O O . ARG B 1 128 ? 5.207 -5.301 -0.709 1 98.75 128 ARG B O 1
ATOM 2511 N N . LEU B 1 129 ? 5.23 -5.805 1.439 1 98.75 129 LEU B N 1
ATOM 2512 C CA . LEU B 1 129 ? 4.109 -6.738 1.44 1 98.75 129 LEU B CA 1
ATOM 2513 C C . LEU B 1 129 ? 3.609 -6.984 2.859 1 98.75 129 LEU B C 1
ATOM 2515 O O . LEU B 1 129 ? 4.156 -6.438 3.82 1 98.75 129 LEU B O 1
ATOM 2519 N N . ALA B 1 130 ? 2.574 -7.723 2.996 1 98.56 130 ALA B N 1
ATOM 2520 C CA . ALA B 1 130 ? 2.033 -8.141 4.285 1 98.56 130 ALA B CA 1
ATOM 2521 C C . ALA B 1 130 ? 1.754 -9.641 4.301 1 98.56 130 ALA B C 1
ATOM 2523 O O . ALA B 1 130 ? 1.495 -10.242 3.254 1 98.56 130 ALA B O 1
ATOM 2524 N N . CYS B 1 131 ? 1.854 -10.18 5.41 1 98 131 CYS B N 1
ATOM 2525 C CA . CYS B 1 131 ? 1.649 -11.617 5.566 1 98 131 CYS B CA 1
ATOM 2526 C C . CYS B 1 131 ? 1.113 -11.945 6.953 1 98 131 CYS B C 1
ATOM 2528 O O . CYS B 1 131 ? 1.508 -11.32 7.938 1 98 131 CYS B O 1
ATOM 2530 N N . LEU B 1 132 ? 0.2 -12.891 7 1 97 132 LEU B N 1
ATOM 2531 C CA . LEU B 1 132 ? -0.244 -13.406 8.289 1 97 132 LEU B CA 1
ATOM 2532 C C . LEU B 1 132 ? 0.889 -14.133 9 1 97 132 LEU B C 1
ATOM 2534 O O . LEU B 1 132 ? 1.539 -15 8.414 1 97 132 LEU B O 1
ATOM 2538 N N . ASN B 1 133 ? 1.043 -13.805 10.219 1 96.5 133 ASN B N 1
ATOM 2539 C CA . ASN B 1 133 ? 2.229 -14.305 10.906 1 96.5 133 ASN B CA 1
ATOM 2540 C C . ASN B 1 133 ? 2.141 -15.812 11.148 1 96.5 133 ASN B C 1
ATOM 2542 O O . ASN B 1 133 ? 3.158 -16.469 11.375 1 96.5 133 ASN B O 1
ATOM 2546 N N . TRP B 1 134 ? 0.958 -16.453 11.125 1 95.62 134 TRP B N 1
ATOM 2547 C CA . TRP B 1 134 ? 0.805 -17.891 11.344 1 95.62 134 TRP B CA 1
ATOM 2548 C C . TRP B 1 134 ? 1.052 -18.656 10.047 1 95.62 134 TRP B C 1
ATOM 2550 O O . TRP B 1 134 ? 1.146 -19.891 10.062 1 95.62 134 TRP B O 1
ATOM 2560 N N . ASN B 1 135 ? 1.042 -17.938 8.914 1 94.81 135 ASN B N 1
ATOM 2561 C CA . ASN B 1 135 ? 1.459 -18.578 7.668 1 94.81 135 ASN B CA 1
ATOM 2562 C C . ASN B 1 135 ? 2.961 -18.844 7.648 1 94.81 135 ASN B C 1
ATOM 2564 O O . ASN B 1 135 ? 3.711 -18.141 6.957 1 94.81 135 ASN B O 1
ATOM 2568 N N . LYS B 1 136 ? 3.389 -19.859 8.297 1 96.25 136 LYS B N 1
ATOM 2569 C CA . LYS B 1 136 ? 4.797 -20.125 8.578 1 96.25 136 LYS B CA 1
ATOM 2570 C C . LYS B 1 136 ? 5.578 -20.359 7.289 1 96.25 136 LYS B C 1
ATOM 2572 O O . LYS B 1 136 ? 6.734 -19.953 7.172 1 96.25 136 LYS B O 1
ATOM 2577 N N . ASN B 1 137 ? 4.98 -21.031 6.328 1 95.12 137 ASN B N 1
ATOM 2578 C CA . ASN B 1 137 ? 5.648 -21.297 5.059 1 95.12 137 ASN B CA 1
ATOM 2579 C C . ASN B 1 137 ? 5.961 -20.016 4.305 1 95.12 137 ASN B C 1
ATOM 2581 O O . ASN B 1 137 ? 7.082 -19.828 3.828 1 95.12 137 ASN B O 1
ATOM 2585 N N . ALA B 1 138 ? 4.965 -19.125 4.23 1 96.31 138 ALA B N 1
ATOM 2586 C CA . ALA B 1 138 ? 5.16 -17.859 3.543 1 96.31 138 ALA B CA 1
ATOM 2587 C C . ALA B 1 138 ? 6.188 -17 4.27 1 96.31 138 ALA B C 1
ATOM 2589 O O . ALA B 1 138 ? 7.086 -16.422 3.646 1 96.31 138 ALA B O 1
ATOM 2590 N N . MET B 1 139 ? 6.098 -16.938 5.566 1 97.69 139 MET B N 1
ATOM 2591 C CA . MET B 1 139 ? 7.016 -16.141 6.375 1 97.69 139 MET B CA 1
ATOM 2592 C C . MET B 1 139 ? 8.453 -16.625 6.199 1 97.69 139 MET B C 1
ATOM 2594 O O . MET B 1 139 ? 9.367 -15.805 6.066 1 97.69 139 MET B O 1
ATOM 2598 N N . ARG B 1 140 ? 8.617 -17.906 6.203 1 97.19 140 ARG B N 1
ATOM 2599 C CA . ARG B 1 140 ? 9.945 -18.484 6 1 97.19 140 ARG B CA 1
ATOM 2600 C C . ARG B 1 140 ? 10.492 -18.109 4.625 1 97.19 140 ARG B C 1
ATOM 2602 O O . ARG B 1 140 ? 11.68 -17.797 4.484 1 97.19 140 ARG B O 1
ATOM 2609 N N . LEU B 1 141 ? 9.672 -18.234 3.627 1 97.38 141 LEU B N 1
ATOM 2610 C CA . LEU B 1 141 ? 10.07 -17.859 2.271 1 97.38 141 LEU B CA 1
ATOM 2611 C C . LEU B 1 141 ? 10.562 -16.422 2.221 1 97.38 141 LEU B C 1
ATOM 2613 O O . LEU B 1 141 ? 11.648 -16.156 1.692 1 97.38 141 LEU B O 1
ATOM 2617 N N . TYR B 1 142 ? 9.766 -15.461 2.758 1 98.25 142 TYR B N 1
ATOM 2618 C CA . TYR B 1 142 ? 10.109 -14.047 2.721 1 98.25 142 TYR B CA 1
ATOM 2619 C C . TYR B 1 142 ? 11.391 -13.781 3.504 1 98.25 142 TYR B C 1
ATOM 2621 O O . TYR B 1 142 ? 12.242 -13.008 3.064 1 98.25 142 TYR B O 1
ATOM 2629 N N . LYS B 1 143 ? 11.484 -14.438 4.621 1 97.56 143 LYS B N 1
ATOM 2630 C CA . LYS B 1 143 ? 12.695 -14.289 5.43 1 97.56 143 LYS B CA 1
ATOM 2631 C C . LYS B 1 143 ? 13.922 -14.805 4.684 1 97.56 143 LYS B C 1
ATOM 2633 O O . LYS B 1 143 ? 14.977 -14.164 4.699 1 97.56 143 LYS B O 1
ATOM 2638 N N . ASN B 1 144 ? 13.758 -15.938 4.047 1 97.31 144 ASN B N 1
ATOM 2639 C CA . ASN B 1 144 ? 14.859 -16.516 3.277 1 97.31 144 ASN B CA 1
ATOM 2640 C C . ASN B 1 144 ? 15.289 -15.594 2.139 1 97.31 144 ASN B C 1
ATOM 2642 O O . ASN B 1 144 ? 16.453 -15.586 1.752 1 97.31 144 ASN B O 1
ATOM 2646 N N . LEU B 1 145 ? 14.391 -14.805 1.644 1 97.62 145 LEU B N 1
ATOM 2647 C CA . LEU B 1 145 ? 14.688 -13.867 0.562 1 97.62 145 LEU B CA 1
ATOM 2648 C C . LEU B 1 145 ? 15.25 -12.562 1.108 1 97.62 145 LEU B C 1
ATOM 2650 O O . LEU B 1 145 ? 15.578 -11.656 0.342 1 97.62 145 LEU B O 1
ATOM 2654 N N . GLY B 1 146 ? 15.281 -12.375 2.42 1 98 146 GLY B N 1
ATOM 2655 C CA . GLY B 1 146 ? 15.914 -11.219 3.031 1 98 146 GLY B CA 1
ATOM 2656 C C . GLY B 1 146 ? 14.93 -10.172 3.488 1 98 146 GLY B C 1
ATOM 2657 O O . GLY B 1 146 ? 15.297 -9.016 3.719 1 98 146 GLY B O 1
ATOM 2658 N N . CYS B 1 147 ? 13.711 -10.523 3.594 1 98.12 147 CYS B N 1
ATOM 2659 C CA . CYS B 1 147 ? 12.672 -9.594 4.02 1 98.12 147 CYS B CA 1
ATOM 2660 C C . CYS B 1 147 ? 12.75 -9.336 5.52 1 98.12 147 CYS B C 1
ATOM 2662 O O . CYS B 1 147 ? 13.039 -10.25 6.297 1 98.12 147 CYS B O 1
ATOM 2664 N N . ARG B 1 148 ? 12.453 -8.117 5.898 1 98.25 148 ARG B N 1
ATOM 2665 C CA . ARG B 1 148 ? 12.359 -7.75 7.309 1 98.25 148 ARG B CA 1
ATOM 2666 C C . ARG B 1 148 ? 10.906 -7.73 7.77 1 98.25 148 ARG B C 1
ATOM 2668 O O . ARG B 1 148 ? 10.008 -7.355 7.008 1 98.25 148 ARG B O 1
ATOM 2675 N N . ASP B 1 149 ? 10.727 -8.102 8.969 1 98.56 149 ASP B N 1
ATOM 2676 C CA . ASP B 1 149 ? 9.414 -8.008 9.602 1 98.56 149 ASP B CA 1
ATOM 2677 C C . ASP B 1 149 ? 9.305 -6.727 10.43 1 98.56 149 ASP B C 1
ATOM 2679 O O . ASP B 1 149 ? 9.719 -6.691 11.594 1 98.56 149 ASP B O 1
ATOM 2683 N N . LEU B 1 150 ? 8.68 -5.699 9.914 1 98.25 150 LEU B N 1
ATOM 2684 C CA . LEU B 1 150 ? 8.617 -4.379 10.531 1 98.25 150 LEU B CA 1
ATOM 2685 C C . LEU B 1 150 ? 7.719 -4.395 11.758 1 98.25 150 LEU B C 1
ATOM 2687 O O . LEU B 1 150 ? 7.914 -3.604 12.688 1 98.25 150 LEU B O 1
ATOM 2691 N N . THR B 1 151 ? 6.707 -5.262 11.703 1 98.56 151 THR B N 1
ATOM 2692 C CA . THR B 1 151 ? 5.844 -5.395 12.875 1 98.56 151 THR B CA 1
ATOM 2693 C C . THR B 1 151 ? 6.625 -5.941 14.062 1 98.56 151 THR B C 1
ATOM 2695 O O . THR B 1 151 ? 6.539 -5.406 15.172 1 98.56 151 THR B O 1
ATOM 2698 N N . GLU B 1 152 ? 7.363 -6.961 13.828 1 97.56 152 GLU B N 1
ATOM 2699 C CA . GLU B 1 152 ? 8.164 -7.555 14.891 1 97.56 152 GLU B CA 1
ATOM 2700 C C . GLU B 1 152 ? 9.32 -6.641 15.289 1 97.56 152 GLU B C 1
ATOM 2702 O O . GLU B 1 152 ? 9.602 -6.461 16.484 1 97.56 152 GLU B O 1
ATOM 2707 N N . GLU B 1 153 ? 10 -5.996 14.383 1 97.56 153 GLU B N 1
ATOM 2708 C CA . GLU B 1 153 ? 11.25 -5.281 14.625 1 97.56 153 GLU B CA 1
ATOM 2709 C C . GLU B 1 153 ? 10.984 -3.861 15.125 1 97.56 153 GLU B C 1
ATOM 2711 O O . GLU B 1 153 ? 11.766 -3.314 15.906 1 97.56 153 GLU B O 1
ATOM 2716 N N . GLU B 1 154 ? 9.883 -3.24 14.617 1 96.69 154 GLU B N 1
ATOM 2717 C CA . GLU B 1 154 ? 9.695 -1.814 14.875 1 96.69 154 GLU B CA 1
ATOM 2718 C C . GLU B 1 154 ? 8.305 -1.533 15.422 1 96.69 154 GLU B C 1
ATOM 2720 O O . GLU B 1 154 ? 7.977 -0.389 15.75 1 96.69 154 GLU B O 1
ATOM 2725 N N . GLN B 1 155 ? 7.402 -2.516 15.445 1 97.88 155 GLN B N 1
ATOM 2726 C CA . GLN B 1 155 ? 6.086 -2.418 16.062 1 97.88 155 GLN B CA 1
ATOM 2727 C C . GLN B 1 155 ? 5.113 -1.649 15.172 1 97.88 155 GLN B C 1
ATOM 2729 O O . GLN B 1 155 ? 4.254 -0.917 15.664 1 97.88 15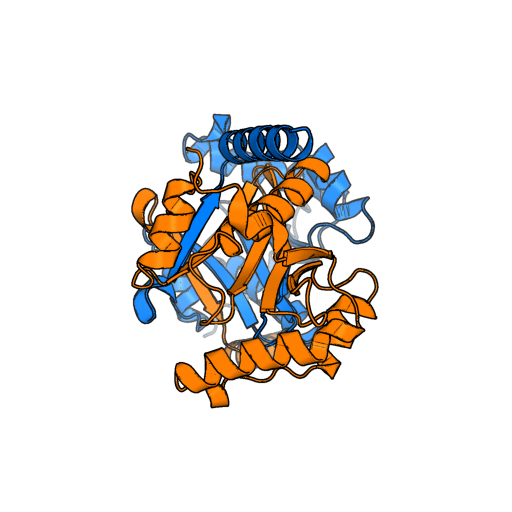5 GLN B O 1
ATOM 2734 N N . TRP B 1 156 ? 5.305 -1.776 13.883 1 98.19 156 TRP B N 1
ATOM 2735 C CA . TRP B 1 156 ? 4.336 -1.235 12.938 1 98.19 156 TRP B CA 1
ATOM 2736 C C . TRP B 1 156 ? 3.066 -2.078 12.922 1 98.19 156 TRP B C 1
ATOM 2738 O O . TRP B 1 156 ? 3.129 -3.309 12.852 1 98.19 156 TRP B O 1
ATOM 2748 N N . HIS B 1 157 ? 1.924 -1.447 12.977 1 98.75 157 HIS B N 1
ATOM 2749 C CA . HIS B 1 157 ? 0.633 -2.115 12.859 1 98.75 157 HIS B CA 1
ATOM 2750 C C . HIS B 1 157 ? -0.094 -1.697 11.586 1 98.75 157 HIS B C 1
ATOM 2752 O O . HIS B 1 157 ? -0.067 -0.524 11.211 1 98.75 157 HIS B O 1
ATOM 2758 N N . MET B 1 158 ? -0.743 -2.674 10.969 1 98.62 158 MET B N 1
ATOM 2759 C CA . MET B 1 158 ? -1.621 -2.422 9.828 1 98.62 158 MET B CA 1
ATOM 2760 C C . MET B 1 158 ? -3.027 -2.059 10.297 1 98.62 158 MET B C 1
ATOM 2762 O O . MET B 1 158 ? -3.615 -2.766 11.117 1 98.62 158 MET B O 1
ATOM 2766 N N . LEU B 1 159 ? -3.537 -0.961 9.766 1 98.75 159 LEU B N 1
ATOM 2767 C CA . LEU B 1 159 ? -4.863 -0.473 10.133 1 98.75 159 LEU B CA 1
ATOM 2768 C C . LEU B 1 159 ? -5.758 -0.357 8.898 1 98.75 159 LEU B C 1
ATOM 2770 O O . LEU B 1 159 ? -5.266 -0.231 7.777 1 98.75 159 LEU B O 1
ATOM 2774 N N . ARG B 1 160 ? -7.07 -0.448 9.164 1 98.69 160 ARG B N 1
ATOM 2775 C CA . ARG B 1 160 ? -7.992 -0.412 8.039 1 98.69 160 ARG B CA 1
ATOM 2776 C C . ARG B 1 160 ? -9.336 0.183 8.445 1 98.69 160 ARG B C 1
ATOM 2778 O O . ARG B 1 160 ? -9.875 -0.153 9.5 1 98.69 160 ARG B O 1
ATOM 2785 N N . PHE B 1 161 ? -9.82 1.139 7.691 1 98.62 161 PHE B N 1
ATOM 2786 C CA . PHE B 1 161 ? -11.227 1.517 7.719 1 98.62 161 PHE B CA 1
ATOM 2787 C C . PHE B 1 161 ? -12.039 0.661 6.75 1 98.62 161 PHE B C 1
ATOM 2789 O O . PHE B 1 161 ? -11.758 0.641 5.551 1 98.62 161 PHE B O 1
ATOM 2796 N N . ASP B 1 162 ? -13.047 -0.05 7.312 1 97.25 162 ASP B N 1
ATOM 2797 C CA . ASP B 1 162 ? -13.93 -0.851 6.469 1 97.25 162 ASP B CA 1
ATOM 2798 C C . ASP B 1 162 ? -14.922 0.032 5.719 1 97.25 162 ASP B C 1
ATOM 2800 O O . ASP B 1 162 ? -15.125 1.193 6.078 1 97.25 162 ASP B O 1
ATOM 2804 N N . ASN B 1 163 ? -15.484 -0.57 4.746 1 96.62 163 ASN B N 1
ATOM 2805 C CA . ASN B 1 163 ? -16.359 0.158 3.832 1 96.62 163 ASN B CA 1
ATOM 2806 C C . ASN B 1 163 ? -17.453 0.901 4.582 1 96.62 163 ASN B C 1
ATOM 2808 O O . ASN B 1 163 ? -17.734 2.066 4.293 1 96.62 163 ASN B O 1
ATOM 2812 N N . ASP B 1 164 ? -18.062 0.292 5.535 1 97.44 164 ASP B N 1
ATOM 2813 C CA . ASP B 1 164 ? -19.156 0.922 6.277 1 97.44 164 ASP B CA 1
ATOM 2814 C C . ASP B 1 164 ? -18.641 2.121 7.078 1 97.44 164 ASP B C 1
ATOM 2816 O O . ASP B 1 164 ? -19.312 3.15 7.156 1 97.44 164 ASP B O 1
ATOM 2820 N N . VAL B 1 165 ? -17.5 1.994 7.688 1 98.44 165 VAL B N 1
ATOM 2821 C CA . VAL B 1 165 ? -16.906 3.08 8.453 1 98.44 165 VAL B CA 1
ATOM 2822 C C . VAL B 1 165 ? -16.562 4.242 7.527 1 98.44 165 VAL B C 1
ATOM 2824 O O . VAL B 1 165 ? -16.797 5.406 7.863 1 98.44 165 VAL B O 1
ATOM 2827 N N . MET B 1 166 ? -16.031 3.951 6.348 1 98.56 166 MET B N 1
ATOM 2828 C CA . MET B 1 166 ? -15.727 4.973 5.352 1 98.56 166 MET B CA 1
ATOM 2829 C C . MET B 1 166 ? -16.969 5.789 5.012 1 98.56 166 MET B C 1
ATOM 2831 O O . MET B 1 166 ? -16.922 7.02 4.996 1 98.56 166 MET B O 1
ATOM 2835 N N . HIS B 1 167 ? -18.016 5.117 4.766 1 98.44 167 HIS B N 1
ATOM 2836 C CA . HIS B 1 167 ? -19.234 5.793 4.316 1 98.44 167 HIS B CA 1
ATOM 2837 C C . HIS B 1 167 ? -19.875 6.578 5.457 1 98.44 167 HIS B C 1
ATOM 2839 O O . HIS B 1 167 ? -20.438 7.648 5.23 1 98.44 167 HIS B O 1
ATOM 2845 N N . ASN B 1 168 ? -19.797 6.055 6.676 1 98.19 168 ASN B N 1
ATOM 2846 C CA . ASN B 1 168 ? -20.266 6.828 7.824 1 98.19 168 ASN B CA 1
ATOM 2847 C C . ASN B 1 168 ? -19.469 8.109 8 1 98.19 168 ASN B C 1
ATOM 2849 O O . ASN B 1 168 ? -20.031 9.18 8.227 1 98.19 168 ASN B O 1
ATOM 2853 N N . MET B 1 169 ? -18.172 7.941 7.914 1 97.5 169 MET B N 1
ATOM 2854 C CA . MET B 1 169 ? -17.297 9.109 8.016 1 97.5 169 MET B CA 1
ATOM 2855 C C . MET B 1 169 ? -17.594 10.109 6.906 1 97.5 169 MET B C 1
ATOM 2857 O O . MET B 1 169 ? -17.578 11.32 7.133 1 97.5 169 MET B O 1
ATOM 2861 N N . TYR B 1 170 ? -17.875 9.602 5.703 1 97.75 170 TYR B N 1
ATOM 2862 C CA . TYR B 1 170 ? -18.219 10.43 4.551 1 97.75 170 TYR B CA 1
ATOM 2863 C C . TYR B 1 170 ? -19.484 11.219 4.801 1 97.75 170 TYR B C 1
ATOM 2865 O O . TYR B 1 170 ? -19.531 12.43 4.562 1 97.75 170 TYR B O 1
ATOM 2873 N N . LYS B 1 171 ? -20.5 10.555 5.309 1 96.75 171 LYS B N 1
ATOM 2874 C CA . LYS B 1 171 ? -21.766 11.203 5.605 1 96.75 171 LYS B CA 1
ATOM 2875 C C . LYS B 1 171 ? -21.609 12.281 6.672 1 96.75 171 LYS B C 1
ATOM 2877 O O . LYS B 1 171 ? -22.203 13.359 6.566 1 96.75 171 LYS B O 1
ATOM 2882 N N . GLU B 1 172 ? -20.844 12 7.645 1 93.62 172 GLU B N 1
ATOM 2883 C CA . GLU B 1 172 ? -20.609 12.953 8.719 1 93.62 172 GLU B CA 1
ATOM 2884 C C . GLU B 1 172 ? -19.875 14.195 8.211 1 93.62 172 GLU B C 1
ATOM 2886 O O . GLU B 1 172 ? -20.172 15.312 8.633 1 93.62 172 GLU B O 1
ATOM 2891 N N . SER B 1 173 ? -18.922 13.953 7.336 1 91.06 173 SER B N 1
ATOM 2892 C CA . SER B 1 173 ? -18.141 15.062 6.789 1 91.06 173 SER B CA 1
ATOM 2893 C C . SER B 1 173 ? -19.016 15.953 5.902 1 91.06 173 SER B C 1
ATOM 2895 O O . SER B 1 173 ? -18.859 17.172 5.91 1 91.06 173 SER B O 1
ATOM 2897 N N . LYS B 1 174 ? -19.922 15.367 5.121 1 91.12 174 LYS B N 1
ATOM 2898 C CA . LYS B 1 174 ? -20.797 16.125 4.242 1 91.12 174 LYS B CA 1
ATOM 2899 C C . LYS B 1 174 ? -21.828 16.922 5.047 1 91.12 174 LYS B C 1
ATOM 2901 O O . LYS B 1 174 ? -22.219 18.016 4.652 1 91.12 174 LYS B O 1
ATOM 2906 N N . HIS B 1 175 ? -22.219 16.375 6.102 1 87 175 HIS B N 1
ATOM 2907 C CA . HIS B 1 175 ? -23.141 17.078 6.988 1 87 175 HIS B CA 1
ATOM 2908 C C . HIS B 1 175 ? -22.469 18.281 7.641 1 87 175 HIS B C 1
ATOM 2910 O O . HIS B 1 175 ? -23.078 19.344 7.762 1 87 175 HIS B O 1
ATOM 2916 N N . ALA B 1 176 ? -21.266 18.172 8.031 1 81.44 176 ALA B N 1
ATOM 2917 C CA . ALA B 1 176 ? -20.516 19.25 8.688 1 81.44 176 ALA B CA 1
ATOM 2918 C C . ALA B 1 176 ? -20.25 20.406 7.715 1 81.44 176 ALA B C 1
ATOM 2920 O O . ALA B 1 176 ? -20.203 21.562 8.117 1 81.44 176 ALA B O 1
ATOM 2921 N N . GLU B 1 177 ? -20.016 20.094 6.492 1 76.31 177 GLU B N 1
ATOM 2922 C CA . GLU B 1 177 ? -19.766 21.125 5.48 1 76.31 177 GLU B CA 1
ATOM 2923 C C . GLU B 1 177 ? -21.031 21.938 5.191 1 76.31 177 GLU B C 1
ATOM 2925 O O . GLU B 1 177 ? -20.938 23.078 4.746 1 76.31 177 GLU B O 1
ATOM 2930 N N . LYS B 1 178 ? -22.266 21.344 5.309 1 78.06 178 LYS B N 1
ATOM 2931 C CA . LYS B 1 178 ? -23.531 22.016 5.016 1 78.06 178 LYS B CA 1
ATOM 2932 C C . LYS B 1 178 ? -23.969 22.906 6.172 1 78.06 178 LYS B C 1
ATOM 2934 O O . LYS B 1 178 ? -24.766 23.828 5.988 1 78.06 178 LYS B O 1
ATOM 2939 N N . ASN B 1 179 ? -23.375 22.609 7.379 1 66.38 179 ASN B N 1
ATOM 2940 C CA . ASN B 1 179 ? -23.812 23.406 8.531 1 66.38 179 ASN B CA 1
ATOM 2941 C C . ASN B 1 179 ? -22.719 24.359 9.008 1 66.38 179 ASN B C 1
ATOM 2943 O O . ASN B 1 179 ? -21.562 23.953 9.156 1 66.38 179 ASN B O 1
#

Foldseek 3Di:
DVPLPPCVVWKDKDWDDLVCLQVVVVQVCVVCVVVVNNVVDDDDSVVQSCQAPVDVVHVWTKMFMATPPPRHTFKMWTKDWDADPVQGIEIETEDTDGHPVCPPSCPSVVRVVVVVVVCVVVPHDYYYYDDDPVPPVVVVSCVVVPDDDCCVPPVDDDDDDDPVNVVVVVVVVVVVVVD/DVPLPPCVVWKDKDWDDLVCLQVVVVQVCVVCVVVVNNVVDDDDSVVQSCQAPVDVVHVWTKMFMATPPPRHTFKMWTKDWDADPVFGIEIETEDTDGHPVCPPNCPSVVRVVVVVVVCVVVPHDYYYYDDDPVPPVVVVSCVVVPDDDCCVPPVDDDDDDDPVNVVVVVVVVVVVVVD

pLDDT: mean 93.05, std 12.1, range [29.53, 98.88]

Nearest PDB structures (foldseek):
  2q4v-assembly1_B  TM=9.219E-01  e=1.832E-19  Homo sapiens
  2q4v-assembly1_A  TM=9.247E-01  e=2.349E-17  Homo sapiens
  3bj7-assembly2_C  TM=8.565E-01  e=3.033E-17  Mus musculus
  3bj8-assembly2_C  TM=8.701E-01  e=2.061E-16  Mus musculus
  2b3v-assembly1_A  TM=8.674E-01  e=9.544E-16  Homo sapiens

Solvent-accessible surface area (backbone atoms only — not comparable to full-atom values): 19254 Å² total; per-residue (Å²): 137,75,75,71,64,71,59,62,74,44,52,47,77,42,74,59,51,66,85,46,27,56,58,53,43,50,52,53,49,52,52,28,50,75,67,73,40,48,89,69,53,68,64,45,39,67,55,50,29,42,40,42,64,67,36,86,76,48,54,40,47,41,41,29,30,22,31,64,77,85,66,44,74,49,28,40,37,35,31,33,67,38,59,40,88,39,64,39,44,22,32,34,48,69,43,76,48,60,42,80,94,59,52,94,64,57,56,67,60,53,52,52,48,52,53,45,41,52,30,57,76,70,63,31,44,37,40,34,38,68,45,48,68,80,44,54,70,61,51,49,51,43,46,75,68,54,37,42,50,41,25,81,76,68,37,40,30,42,32,36,30,46,50,68,44,49,50,51,52,40,52,53,50,55,52,52,72,77,97,136,75,77,70,63,71,58,61,76,44,52,45,76,44,74,58,53,64,85,46,28,56,57,52,43,50,52,53,49,51,53,27,50,75,67,73,39,48,87,70,52,68,63,45,37,65,56,48,28,41,39,42,63,67,35,87,76,46,55,40,47,42,42,29,32,22,31,64,79,85,67,42,72,49,30,40,37,36,30,32,68,38,58,40,91,39,63,39,43,21,30,34,46,67,43,76,50,62,42,78,94,58,53,96,64,57,56,66,60,52,51,51,50,52,52,45,42,51,30,56,75,70,62,30,44,38,41,33,37,66,45,48,67,83,44,54,69,61,51,49,52,42,44,73,68,52,36,42,51,40,24,81,76,68,36,41,32,42,33,34,28,48,50,67,43,49,51,52,52,40,53,52,52,56,53,52,72,77,98

InterPro domains:
  IPR000182 GNAT domain [PF00583] (50-146)
  IPR000182 GNAT domain [PS51186] (11-177)
  IPR016181 Acyl-CoA N-acyltransferase [SSF55729] (12-161)
  IPR051016 Diverse Substrate Acetyltransferase [PTHR10545] (11-169)

Secondary structure (DSSP, 8-state):
--TTSSSGGGEEEEE--GGGHHHHHHHHHHHHHHTT-GGG----HHHHHHHHHSSSS-S-B-EEEEETTT--EEEEEEEEEEEETTTEEEEEEEEEEE-GGG-SSSHHHHHHHHHHHHHHHTT-SEEEEEEETT-HHHHHHHHHTT-EEHHHHH-EEEEEE-HHHHHHHHHHHHHHHH-/--TTSSSGGGEEEEE--GGGHHHHHHHHHHHHHHTT-GGG----HHHHHIIIIISSS-S-B-EEEEETTT--EEEEEEEEEEEETTTEEEEEEEEEEE-GGG-SSSHHHHHHHHHHHHHHHTT-SEEEEEEETT-HHHHHHHHHTT-EEHHHHH-EEEEEE-HHHHHHHHHHHHHHHH-

Radius of gyration: 21.34 Å; Cα contacts (8 Å, |Δi|>4): 628; chains: 2; bounding box: 47×64×43 Å

Organism: Ciona intestinalis (NCBI:txid7719)